Protein AF-A0A497NJP5-F1 (afdb_monomer)

Radius of gyration: 17.16 Å; Cα contacts (8 Å, |Δi|>4): 260; chains: 1; bounding box: 42×33×47 Å

Sequence (184 aa):
GLLASLLINWRTALLAFISIIVSVSYAFMGKRTGLLGNFMVSFCVAVPFIYGGLIVADGLSLKILFFSLMAFLSNAGREVVKGIVDVEGDRSKGIRTVAVIYGERAAAYTATILILSAVLLSIVPPLTGMVSAWFIPFVTAADIGFIASSFLIIQRPTRENARRIKNLLLAWMMMGMIAFLAGK

Secondary structure (DSSP, 8-state):
-HHHHHTT-HHHHHHHHHHHHHHHHHHHTGGGSTHHHHHHHHHHHHHHHHHHHHHHSSS--HHHHHHHHHHHHHHHHHHHHHHHHTHHHHHHTT---HHHHHHHHHHHHHHHHHHHHHHHHHTHHHHTT-S-TTHHHHHHHHHHHHHHHHHHHHH---HHHHHHHHH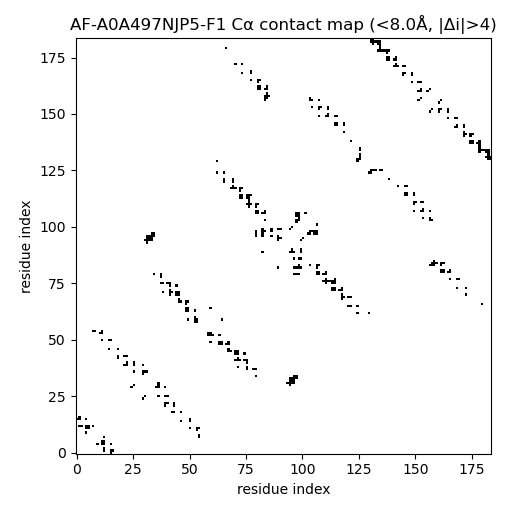HHHHHHHHHHHHHHHT-

pLDDT: mean 93.68, std 6.3, range [65.19, 98.75]

Solvent-accessible surface area (backbone atoms only — not comparable to full-atom values): 8914 Å² total; per-residue (Å²): 107,61,74,62,26,55,75,74,38,68,68,46,23,50,51,48,50,52,46,48,52,44,54,51,47,26,72,79,53,24,70,44,55,18,64,62,21,30,46,44,55,12,47,58,66,16,45,58,44,50,46,54,36,58,71,78,36,102,49,84,51,70,65,42,52,52,53,19,50,31,46,21,28,40,43,29,12,41,46,36,31,44,33,38,51,39,31,72,66,32,50,78,69,68,26,45,27,51,19,52,74,63,31,35,62,51,16,26,50,53,16,28,54,31,34,50,52,21,48,63,54,62,53,50,43,62,78,70,63,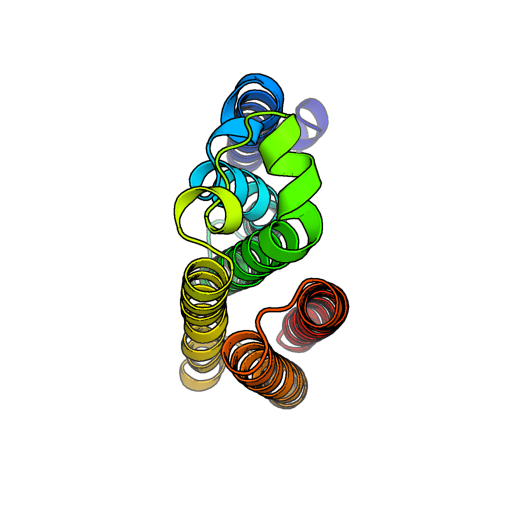69,35,36,80,60,16,50,67,34,39,52,54,17,40,52,48,48,54,52,45,37,54,52,31,58,77,43,51,42,45,71,50,25,51,53,41,40,53,49,51,50,53,26,51,51,35,38,53,51,12,60,64,47,18,99

Mean predicted aligned error: 3.73 Å

Structure (mmCIF, N/CA/C/O backbone):
data_AF-A0A497NJP5-F1
#
_entry.id   AF-A0A497NJP5-F1
#
loop_
_atom_site.group_PDB
_atom_site.id
_atom_site.type_symbol
_atom_site.label_atom_id
_atom_site.label_alt_id
_atom_site.label_comp_id
_atom_site.label_asym_id
_atom_site.label_entity_id
_atom_site.label_seq_id
_atom_site.pdbx_PDB_ins_code
_atom_site.Cartn_x
_atom_site.Cartn_y
_atom_site.Cartn_z
_atom_site.occupancy
_atom_site.B_iso_or_equiv
_atom_site.auth_seq_id
_atom_site.auth_comp_id
_atom_site.auth_asym_id
_atom_site.auth_atom_id
_atom_site.pdbx_PDB_model_num
ATOM 1 N N . GLY A 1 1 ? 22.390 9.691 2.781 1.00 70.19 1 GLY A N 1
ATOM 2 C CA . GLY A 1 1 ? 21.118 9.880 2.058 1.00 70.19 1 GLY A CA 1
ATOM 3 C C . GLY A 1 1 ? 21.248 10.992 1.039 1.00 70.19 1 GLY A C 1
ATOM 4 O O . GLY A 1 1 ? 21.761 10.734 -0.036 1.00 70.19 1 GLY A O 1
ATOM 5 N N . LEU A 1 2 ? 20.880 12.224 1.405 1.00 77.94 2 LEU A N 1
ATOM 6 C CA . LEU A 1 2 ? 20.866 13.397 0.510 1.00 77.94 2 LEU A CA 1
ATOM 7 C C . LEU A 1 2 ? 22.201 13.695 -0.191 1.00 77.94 2 LEU A C 1
ATOM 9 O O . LEU A 1 2 ? 22.239 13.820 -1.411 1.00 77.94 2 LEU A O 1
ATOM 13 N N . LEU A 1 3 ? 23.304 13.744 0.561 1.00 75.56 3 LEU A N 1
ATOM 14 C CA . LEU A 1 3 ? 24.631 13.985 -0.021 1.00 75.56 3 LEU A CA 1
ATOM 15 C C . LEU A 1 3 ? 25.003 12.925 -1.064 1.00 75.56 3 LEU A C 1
ATOM 17 O O . LEU A 1 3 ? 25.451 13.264 -2.148 1.00 75.56 3 LEU A O 1
ATOM 21 N N . ALA A 1 4 ? 24.727 11.651 -0.776 1.00 78.00 4 ALA A N 1
ATOM 22 C CA . ALA A 1 4 ? 24.960 10.566 -1.725 1.00 78.00 4 ALA A CA 1
ATOM 23 C C . ALA A 1 4 ? 24.046 10.659 -2.961 1.00 78.00 4 ALA A C 1
ATOM 25 O O . ALA A 1 4 ? 24.494 10.370 -4.061 1.00 78.00 4 ALA A O 1
ATOM 26 N N . SER A 1 5 ? 22.789 11.100 -2.813 1.00 77.44 5 SER A N 1
ATOM 27 C CA . SER A 1 5 ? 21.876 11.275 -3.954 1.00 77.44 5 SER A CA 1
ATOM 28 C C . SER A 1 5 ? 22.283 12.417 -4.890 1.00 77.44 5 SER A C 1
ATOM 30 O O . SER A 1 5 ? 22.109 12.305 -6.100 1.00 77.44 5 SER A O 1
ATOM 32 N N . LEU A 1 6 ? 22.894 13.483 -4.358 1.00 79.06 6 LEU A N 1
ATOM 33 C CA . LEU A 1 6 ? 23.434 14.583 -5.168 1.00 79.06 6 LEU A CA 1
ATOM 34 C C . LEU A 1 6 ? 24.593 14.131 -6.066 1.00 79.06 6 LEU A C 1
ATOM 36 O O . LEU A 1 6 ? 24.757 14.677 -7.151 1.00 79.06 6 LEU A O 1
ATOM 40 N N . LEU A 1 7 ? 25.353 13.118 -5.635 1.00 83.06 7 LEU A N 1
ATOM 41 C CA . LEU A 1 7 ? 26.440 12.524 -6.420 1.00 83.06 7 LEU A CA 1
ATOM 42 C C . LEU A 1 7 ? 25.940 11.635 -7.569 1.00 83.06 7 LEU A C 1
ATOM 44 O O . LEU A 1 7 ? 26.731 11.277 -8.435 1.00 83.06 7 LEU A O 1
ATOM 48 N N . ILE A 1 8 ? 24.655 11.263 -7.572 1.00 82.88 8 ILE A N 1
ATOM 49 C CA . ILE A 1 8 ? 24.057 10.419 -8.611 1.00 82.88 8 ILE A CA 1
ATOM 50 C C . ILE A 1 8 ? 23.428 11.301 -9.690 1.00 82.88 8 ILE A C 1
ATOM 52 O O . ILE A 1 8 ? 23.898 11.321 -10.822 1.00 82.88 8 ILE A O 1
ATOM 56 N N . ASN A 1 9 ? 22.357 12.028 -9.351 1.00 84.50 9 ASN A N 1
ATOM 57 C CA . ASN A 1 9 ? 21.745 13.033 -10.222 1.00 84.50 9 ASN A CA 1
ATOM 58 C C . ASN A 1 9 ? 20.774 13.938 -9.440 1.00 84.50 9 ASN A C 1
ATOM 60 O O . ASN A 1 9 ? 20.236 13.562 -8.396 1.00 84.50 9 ASN A O 1
ATOM 64 N N . TRP A 1 10 ? 20.475 15.125 -9.976 1.00 87.31 10 TRP A N 1
ATOM 65 C CA . TRP A 1 10 ? 19.618 16.102 -9.289 1.00 87.31 10 TRP A CA 1
ATOM 66 C C . TRP A 1 10 ? 18.177 15.606 -9.059 1.00 87.31 10 TRP A C 1
ATOM 68 O O . TRP A 1 10 ? 17.550 15.981 -8.069 1.00 87.31 10 TRP A O 1
ATOM 78 N N . ARG A 1 11 ? 17.653 14.733 -9.935 1.00 89.12 11 ARG A N 1
ATOM 79 C CA . ARG A 1 11 ? 16.284 14.190 -9.839 1.00 89.12 11 ARG A CA 1
ATOM 80 C C . ARG A 1 11 ? 16.137 13.248 -8.640 1.00 89.12 11 ARG A C 1
ATOM 82 O O . ARG A 1 11 ? 15.157 13.333 -7.904 1.00 89.12 11 ARG A O 1
ATOM 89 N N . THR A 1 12 ? 17.124 12.382 -8.410 1.00 89.50 12 THR A N 1
ATOM 90 C CA . THR A 1 12 ? 17.188 11.480 -7.249 1.00 89.50 12 THR A CA 1
ATOM 91 C C . THR A 1 12 ? 17.379 12.262 -5.953 1.00 89.50 12 THR A C 1
ATOM 93 O O . THR A 1 12 ? 16.725 11.948 -4.959 1.00 89.50 12 THR A O 1
ATOM 96 N N . ALA A 1 13 ? 18.181 13.331 -5.971 1.00 89.19 13 ALA A N 1
ATOM 97 C CA . ALA A 1 13 ? 18.317 14.235 -4.831 1.00 89.19 13 ALA A CA 1
ATOM 98 C C . ALA A 1 13 ? 17.009 14.959 -4.489 1.00 89.19 13 ALA A C 1
ATOM 100 O O . ALA A 1 13 ? 16.623 14.999 -3.320 1.00 89.19 13 ALA A O 1
ATOM 101 N N . LEU A 1 14 ? 16.288 15.463 -5.496 1.00 90.75 14 LEU A N 1
ATOM 102 C CA . LEU A 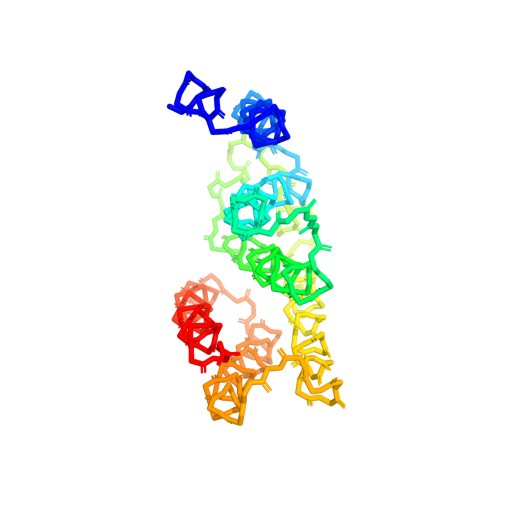1 14 ? 14.973 16.074 -5.302 1.00 90.75 14 LEU A CA 1
ATOM 103 C C . LEU A 1 14 ? 13.974 15.072 -4.709 1.00 90.75 14 LEU A C 1
ATOM 105 O O . LEU A 1 14 ? 13.283 15.387 -3.741 1.00 90.75 14 LEU A O 1
ATOM 109 N N . LEU A 1 15 ? 13.924 13.846 -5.237 1.00 92.06 15 LEU A N 1
ATOM 110 C CA . LEU A 1 15 ? 13.042 12.800 -4.718 1.00 92.06 15 LEU A CA 1
ATOM 111 C C . LEU A 1 15 ? 13.389 12.417 -3.269 1.00 92.06 15 LEU A C 1
ATOM 113 O O . LEU A 1 15 ? 12.491 12.281 -2.437 1.00 92.06 15 LEU A O 1
ATOM 117 N N . ALA A 1 16 ? 14.679 12.283 -2.947 1.00 92.25 16 ALA A N 1
ATOM 118 C CA . ALA A 1 16 ? 15.141 12.022 -1.586 1.00 92.25 16 ALA A CA 1
ATOM 119 C C . ALA A 1 16 ? 14.766 13.166 -0.631 1.00 92.25 16 ALA A C 1
ATOM 121 O O . ALA A 1 16 ? 14.325 12.911 0.490 1.00 92.25 16 ALA A O 1
ATOM 122 N N . PHE A 1 17 ? 14.892 14.416 -1.080 1.00 93.19 17 PHE A N 1
ATOM 123 C CA . PHE A 1 17 ? 14.495 15.592 -0.312 1.00 93.19 17 PHE A CA 1
ATOM 124 C C . PHE A 1 17 ? 12.991 15.594 -0.012 1.00 93.19 17 PHE A C 1
ATOM 126 O O . PHE A 1 17 ? 12.600 15.722 1.149 1.00 93.19 17 PHE A O 1
ATOM 133 N N . ILE A 1 18 ? 12.151 15.353 -1.024 1.00 94.06 18 ILE A N 1
ATOM 134 C CA . ILE A 1 18 ? 10.694 15.228 -0.858 1.00 94.06 18 ILE A CA 1
ATOM 135 C C . ILE A 1 18 ? 10.359 14.091 0.116 1.00 94.06 18 ILE A C 1
ATOM 137 O O . ILE A 1 18 ? 9.553 14.275 1.027 1.00 94.06 18 ILE A O 1
ATOM 141 N N . SER A 1 19 ? 11.004 12.929 -0.020 1.00 93.81 19 SER A N 1
ATOM 142 C CA . SER A 1 19 ? 10.786 11.794 0.885 1.00 93.81 19 SER A CA 1
ATOM 143 C C . SER A 1 19 ? 11.152 12.116 2.333 1.00 93.81 19 SER A C 1
ATOM 145 O O . SER A 1 19 ? 10.462 11.660 3.246 1.00 93.81 19 SER A O 1
ATOM 147 N N . ILE A 1 20 ? 12.202 12.908 2.561 1.00 93.75 20 ILE A N 1
ATOM 148 C CA . ILE A 1 20 ? 12.576 13.366 3.902 1.00 93.75 20 ILE A CA 1
ATOM 149 C C . ILE A 1 20 ? 11.528 14.328 4.448 1.00 93.75 20 ILE A C 1
ATOM 151 O O . ILE A 1 20 ? 11.099 14.136 5.582 1.00 93.75 20 ILE A O 1
ATOM 155 N N . ILE A 1 21 ? 11.066 15.299 3.654 1.00 94.50 21 ILE A N 1
ATOM 156 C CA . ILE A 1 21 ? 9.989 16.209 4.069 1.00 94.50 21 ILE A CA 1
ATOM 157 C C . ILE A 1 21 ? 8.761 15.404 4.494 1.00 94.50 21 ILE A C 1
ATOM 159 O O . ILE A 1 21 ? 8.275 15.587 5.605 1.00 94.50 21 ILE A O 1
ATOM 163 N N . VAL A 1 22 ? 8.302 14.460 3.668 1.00 94.31 22 VAL A N 1
ATOM 164 C CA . VAL A 1 22 ? 7.127 13.630 3.979 1.00 94.31 22 VAL A CA 1
ATOM 165 C C . VAL A 1 22 ? 7.338 12.809 5.255 1.00 94.31 22 VAL A C 1
ATOM 167 O O . VAL A 1 22 ? 6.457 12.781 6.115 1.00 94.31 22 VAL A O 1
ATOM 170 N N . SER A 1 23 ? 8.507 12.184 5.416 1.00 92.56 23 SER A N 1
ATOM 171 C CA . SER A 1 23 ? 8.849 11.394 6.608 1.00 92.56 23 SER A CA 1
ATOM 172 C C . SER A 1 23 ? 8.874 12.246 7.884 1.00 92.56 23 SER A C 1
ATOM 174 O O . SER A 1 23 ? 8.314 11.869 8.917 1.00 92.56 23 SER A O 1
ATOM 176 N N . VAL A 1 24 ? 9.456 13.442 7.804 1.00 92.81 24 VAL A N 1
ATOM 177 C CA . VAL A 1 24 ? 9.518 14.398 8.912 1.00 92.81 24 VAL A CA 1
ATOM 178 C C . VAL A 1 24 ? 8.121 14.930 9.247 1.00 92.81 24 VAL A C 1
ATOM 180 O O . VAL A 1 24 ? 7.713 14.900 10.409 1.00 92.81 24 VAL A O 1
ATOM 183 N N . SER A 1 25 ? 7.336 15.338 8.249 1.00 92.75 25 SER A N 1
ATOM 184 C CA . SER A 1 25 ? 5.946 15.771 8.439 1.00 92.75 25 SER A CA 1
ATOM 185 C C . SER A 1 25 ? 5.077 14.670 9.053 1.00 92.75 25 SER A C 1
ATOM 187 O O . SER A 1 25 ? 4.225 14.960 9.898 1.00 92.75 25 SER A O 1
ATOM 189 N N . TYR A 1 26 ? 5.312 13.404 8.695 1.00 92.00 26 TYR A N 1
ATOM 190 C CA . TYR A 1 26 ? 4.666 12.264 9.342 1.00 92.00 26 TYR A CA 1
ATOM 191 C C . TYR A 1 26 ? 5.005 12.190 10.838 1.00 92.00 26 TYR A C 1
ATOM 193 O O . TYR A 1 26 ? 4.094 12.051 11.659 1.00 92.00 26 TYR A O 1
ATOM 201 N N . ALA A 1 27 ? 6.280 12.338 11.208 1.00 88.62 27 ALA A N 1
ATOM 202 C CA . ALA A 1 27 ? 6.718 12.273 12.601 1.00 88.62 27 ALA A CA 1
ATOM 203 C C . ALA A 1 27 ? 6.105 13.383 13.473 1.00 88.62 27 ALA A C 1
ATOM 205 O O . ALA A 1 27 ? 5.658 13.107 14.589 1.00 88.62 27 ALA A O 1
ATOM 206 N N . PHE A 1 28 ? 6.041 14.615 12.960 1.00 86.06 28 PHE A N 1
ATOM 207 C CA . PHE A 1 28 ? 5.509 15.758 13.708 1.00 86.06 28 PHE A CA 1
ATOM 208 C C . PHE A 1 28 ? 3.978 15.788 13.766 1.00 86.06 28 PHE A C 1
ATOM 210 O O . PHE A 1 28 ? 3.407 16.068 14.820 1.00 86.06 28 PHE A O 1
ATOM 217 N N . MET A 1 29 ? 3.299 15.509 12.649 1.00 86.62 29 MET A N 1
ATOM 218 C CA . MET A 1 29 ? 1.854 15.743 12.520 1.00 86.62 29 MET A CA 1
ATOM 219 C C . MET A 1 29 ? 1.108 14.549 11.921 1.00 86.62 29 MET A C 1
ATOM 221 O O . MET A 1 29 ? 0.061 14.155 12.440 1.00 86.62 29 MET A O 1
ATOM 225 N N . GLY A 1 30 ? 1.643 13.948 10.854 1.00 82.75 30 GLY A N 1
ATOM 226 C CA . GLY A 1 30 ? 0.940 12.928 10.067 1.00 82.75 30 GLY A CA 1
ATOM 227 C C . GLY A 1 30 ? 0.578 11.665 10.850 1.00 82.75 30 GLY A C 1
ATOM 228 O O . GLY A 1 30 ? -0.471 11.079 10.610 1.00 82.75 30 GLY A O 1
ATOM 229 N N . LYS A 1 31 ? 1.352 11.296 11.875 1.00 84.19 31 LYS A N 1
ATOM 230 C CA . LYS A 1 31 ? 1.019 10.205 12.806 1.00 84.19 31 LYS A CA 1
ATOM 231 C C . LYS A 1 31 ? -0.407 10.298 13.363 1.00 84.19 31 LYS A C 1
ATOM 233 O O . LYS A 1 31 ? -1.016 9.273 13.646 1.00 84.19 31 LYS A O 1
ATOM 238 N N . ARG A 1 32 ? -0.933 11.509 13.570 1.00 88.38 32 ARG A N 1
ATOM 239 C CA . ARG A 1 32 ? -2.239 11.727 14.213 1.00 88.38 32 ARG A CA 1
ATOM 240 C C . ARG A 1 32 ? -3.404 11.815 13.225 1.00 88.38 32 ARG A C 1
ATOM 242 O O . ARG A 1 32 ? -4.546 11.853 13.676 1.00 88.38 32 ARG A O 1
ATOM 249 N N . THR A 1 33 ? -3.146 11.845 11.916 1.00 86.62 33 THR A N 1
ATOM 250 C CA . THR A 1 33 ? -4.157 12.138 10.880 1.00 86.62 33 THR A CA 1
ATOM 251 C C . THR A 1 33 ? -4.840 10.897 10.298 1.00 86.62 33 THR A C 1
ATOM 253 O O . THR A 1 33 ? -5.738 11.024 9.467 1.00 86.62 33 THR A O 1
ATOM 256 N N . GLY A 1 34 ? -4.438 9.693 10.719 1.00 91.19 34 GLY A N 1
ATOM 257 C CA . GLY A 1 34 ? -5.045 8.443 10.268 1.00 91.19 34 GLY A CA 1
ATOM 258 C C . GLY A 1 34 ? -4.669 8.092 8.834 1.00 91.19 34 GLY A C 1
ATOM 259 O O . GLY A 1 34 ? -3.513 7.781 8.559 1.00 91.19 34 GLY A O 1
ATOM 260 N N . LEU A 1 35 ? -5.641 8.122 7.915 1.00 93.12 35 LEU A N 1
ATOM 261 C CA . LEU A 1 35 ? -5.445 7.658 6.534 1.00 93.12 35 LEU A CA 1
ATOM 262 C C . LEU A 1 35 ? -4.369 8.458 5.788 1.00 93.12 35 LEU A C 1
ATOM 264 O O . LEU A 1 35 ? -3.558 7.875 5.075 1.00 93.12 35 LEU A O 1
ATOM 268 N N . LEU A 1 36 ? -4.313 9.776 6.000 1.00 94.69 36 LEU A N 1
ATOM 269 C CA . LEU A 1 36 ? -3.268 10.610 5.408 1.00 94.69 36 LEU A CA 1
ATOM 270 C C . LEU A 1 36 ? -1.876 10.203 5.920 1.00 94.69 36 LEU A C 1
ATOM 272 O O . LEU A 1 36 ? -0.949 10.075 5.127 1.00 94.69 36 LEU A O 1
ATOM 276 N N . GLY A 1 37 ? -1.737 9.927 7.220 1.00 94.50 37 GLY A N 1
ATOM 277 C CA . GLY A 1 37 ? -0.504 9.386 7.795 1.00 94.50 37 GLY A CA 1
ATOM 278 C C . GLY A 1 37 ? -0.107 8.045 7.172 1.00 94.50 37 GLY A C 1
ATOM 279 O O . GLY A 1 37 ? 1.053 7.857 6.807 1.00 94.50 37 GLY A O 1
ATOM 280 N N . ASN A 1 38 ? -1.074 7.150 6.953 1.00 96.25 38 ASN A N 1
ATOM 281 C CA . ASN A 1 38 ? -0.841 5.870 6.276 1.00 96.25 38 ASN A CA 1
ATOM 282 C C . ASN A 1 38 ? -0.346 6.067 4.834 1.00 96.25 38 ASN A C 1
ATOM 284 O O . ASN A 1 38 ? 0.544 5.344 4.379 1.00 96.25 38 ASN A O 1
ATOM 288 N N . PHE A 1 39 ? -0.879 7.057 4.115 1.00 97.62 39 PHE A N 1
ATOM 289 C CA . PHE A 1 39 ? -0.406 7.414 2.776 1.00 97.62 39 PHE A CA 1
ATOM 290 C C . PHE A 1 39 ? 0.999 8.015 2.797 1.00 97.62 39 PHE A C 1
ATOM 292 O O . PHE A 1 39 ? 1.799 7.669 1.936 1.00 97.62 39 PHE A O 1
ATOM 299 N N . MET A 1 40 ? 1.356 8.824 3.796 1.00 97.25 40 MET A N 1
ATOM 300 C CA . MET A 1 40 ? 2.731 9.323 3.948 1.00 97.25 40 MET A CA 1
ATOM 301 C C . MET A 1 40 ? 3.732 8.178 4.153 1.00 97.25 40 MET A C 1
ATOM 303 O O . MET A 1 40 ? 4.774 8.143 3.503 1.00 97.25 40 MET A O 1
ATOM 307 N N . VAL A 1 41 ? 3.399 7.199 5.002 1.00 96.31 41 VAL A N 1
ATOM 308 C CA . VAL A 1 41 ? 4.230 5.997 5.204 1.00 96.31 41 VAL A CA 1
ATOM 309 C C . VAL A 1 41 ? 4.346 5.198 3.904 1.00 96.31 41 VAL A C 1
ATOM 311 O O . VAL A 1 41 ? 5.436 4.786 3.517 1.00 96.31 41 VAL A O 1
ATOM 314 N N . SER A 1 42 ? 3.230 5.011 3.202 1.00 97.81 42 SER A N 1
ATOM 315 C CA . SER A 1 42 ? 3.186 4.235 1.957 1.00 97.81 42 SER A CA 1
ATOM 316 C C . SER A 1 42 ? 3.915 4.921 0.808 1.00 97.81 42 SER A C 1
ATOM 318 O O . SER A 1 42 ? 4.544 4.247 -0.001 1.00 97.81 42 SER A O 1
ATOM 320 N N . PHE A 1 43 ? 3.910 6.253 0.773 1.00 97.50 43 PHE A N 1
ATOM 321 C CA . PHE A 1 43 ? 4.733 7.037 -0.139 1.00 97.50 43 PHE A CA 1
ATOM 322 C C . PHE A 1 43 ? 6.216 6.725 0.076 1.00 97.50 43 PHE A C 1
ATOM 324 O O . PHE A 1 43 ? 6.908 6.371 -0.875 1.00 97.50 43 PHE A O 1
ATOM 331 N N . CYS A 1 44 ? 6.691 6.739 1.324 1.00 96.19 44 CYS A N 1
ATOM 332 C CA . CYS A 1 44 ? 8.076 6.381 1.640 1.00 96.19 44 CYS A CA 1
ATOM 333 C C . CYS A 1 44 ? 8.430 4.933 1.247 1.00 96.19 44 CYS A C 1
ATOM 335 O O . CYS A 1 44 ? 9.572 4.672 0.881 1.00 96.19 44 CYS A O 1
ATOM 337 N N . VAL A 1 45 ? 7.471 3.998 1.282 1.00 96.75 45 VAL A N 1
ATOM 338 C CA . VAL A 1 45 ? 7.662 2.609 0.808 1.00 96.75 45 VAL A CA 1
ATOM 339 C C . VAL A 1 45 ? 7.726 2.521 -0.723 1.00 96.75 45 VAL A C 1
ATOM 341 O O . VAL A 1 45 ? 8.436 1.676 -1.263 1.00 96.75 45 VAL A O 1
ATOM 344 N N . ALA A 1 46 ? 7.015 3.397 -1.430 1.00 97.00 46 ALA A N 1
ATOM 345 C CA . ALA A 1 46 ? 6.930 3.413 -2.888 1.00 97.00 46 ALA A CA 1
ATOM 346 C C . ALA A 1 46 ? 8.093 4.165 -3.568 1.00 97.00 46 ALA A C 1
ATOM 348 O O . ALA A 1 46 ? 8.473 3.833 -4.696 1.00 97.00 46 ALA A O 1
ATOM 349 N N . VAL A 1 47 ? 8.678 5.156 -2.884 1.00 95.38 47 VAL A N 1
ATOM 350 C CA . VAL A 1 47 ? 9.796 5.987 -3.372 1.00 95.38 47 VAL A CA 1
ATOM 351 C C . VAL A 1 47 ? 11.015 5.177 -3.843 1.00 95.38 47 VAL A C 1
ATOM 353 O O . VAL A 1 47 ? 11.536 5.515 -4.905 1.00 95.38 47 VAL A O 1
ATOM 356 N N . PRO A 1 48 ? 11.475 4.111 -3.154 1.00 93.44 48 PRO A N 1
ATOM 357 C CA . PRO A 1 48 ? 12.622 3.316 -3.598 1.00 93.44 48 PRO A CA 1
ATOM 358 C C . PRO A 1 48 ? 12.512 2.768 -5.028 1.00 93.44 48 PRO A C 1
ATOM 360 O O . PRO A 1 48 ? 13.518 2.725 -5.734 1.00 93.44 48 PRO A O 1
ATOM 363 N N . PHE A 1 49 ? 11.308 2.411 -5.492 1.00 92.88 49 PHE A N 1
ATOM 364 C CA . PHE A 1 49 ? 11.093 1.950 -6.870 1.00 92.88 49 PHE A CA 1
ATOM 365 C C . PHE A 1 49 ? 11.376 3.063 -7.885 1.00 92.88 49 PHE A C 1
ATOM 367 O O . PHE A 1 49 ? 12.126 2.861 -8.841 1.00 92.88 49 PHE A O 1
ATOM 374 N N . ILE A 1 50 ? 10.817 4.254 -7.648 1.00 94.12 50 ILE A N 1
ATOM 375 C CA . ILE A 1 50 ? 11.030 5.444 -8.486 1.00 94.12 50 ILE A CA 1
ATOM 376 C C . ILE A 1 50 ? 12.504 5.847 -8.444 1.00 94.12 50 ILE A C 1
ATOM 378 O O . ILE A 1 50 ? 13.103 6.103 -9.486 1.00 94.12 50 ILE A O 1
ATOM 382 N N . TYR A 1 51 ? 13.093 5.854 -7.248 1.00 91.88 51 TYR A N 1
ATOM 383 C CA . TYR A 1 51 ? 14.491 6.203 -7.035 1.00 91.88 51 TYR A CA 1
ATOM 384 C C . TYR A 1 51 ? 15.413 5.298 -7.855 1.00 91.88 51 TYR A C 1
ATOM 386 O 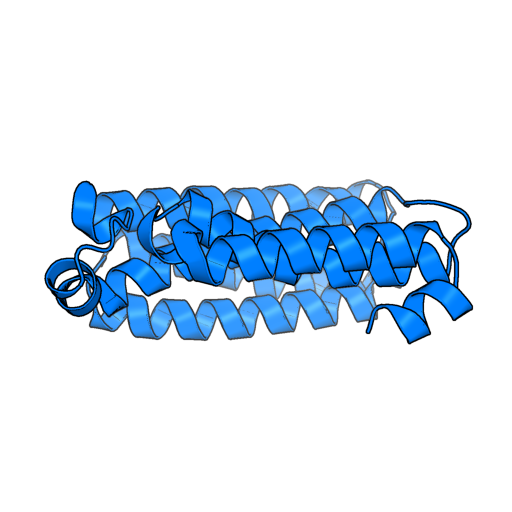O . TYR A 1 51 ? 16.228 5.809 -8.612 1.00 91.88 51 TYR A O 1
ATOM 394 N N . GLY A 1 52 ? 15.241 3.972 -7.782 1.00 89.56 52 GLY A N 1
ATOM 395 C CA . GLY A 1 52 ? 16.018 3.025 -8.587 1.00 89.56 52 GLY A CA 1
ATOM 396 C C . GLY A 1 52 ? 15.832 3.221 -10.096 1.00 89.56 52 GLY A C 1
ATOM 397 O O . GLY A 1 52 ? 16.797 3.132 -10.852 1.00 89.56 52 GLY A O 1
ATOM 398 N N . GLY A 1 53 ? 14.618 3.562 -10.535 1.00 89.38 53 GLY A N 1
ATOM 399 C CA . GLY A 1 53 ? 14.338 3.892 -11.933 1.00 89.38 53 GLY A CA 1
ATOM 400 C C . GLY A 1 53 ? 15.102 5.099 -12.454 1.00 89.38 53 GLY A C 1
ATOM 401 O O . GLY A 1 53 ? 15.667 5.036 -13.540 1.00 89.38 53 GLY A O 1
ATOM 402 N N . LEU A 1 54 ? 15.175 6.161 -11.651 1.00 89.94 54 LEU A N 1
ATOM 403 C CA . LEU A 1 54 ? 15.912 7.382 -11.981 1.00 89.94 54 LEU A CA 1
ATOM 404 C C . LEU A 1 54 ? 17.439 7.200 -12.002 1.00 89.94 54 LEU A C 1
ATOM 406 O O . LEU A 1 54 ? 18.134 8.111 -12.444 1.00 89.94 54 LEU A O 1
ATOM 410 N N . ILE A 1 55 ? 17.968 6.081 -11.490 1.00 88.50 55 ILE A N 1
ATOM 411 C CA . ILE A 1 55 ? 19.398 5.740 -11.592 1.00 88.50 55 ILE A CA 1
ATOM 412 C C . ILE A 1 55 ? 19.692 5.050 -12.925 1.00 88.50 55 ILE A C 1
ATOM 414 O O . ILE A 1 55 ? 20.693 5.351 -13.563 1.00 88.50 55 ILE A O 1
ATOM 418 N N . VAL A 1 56 ? 18.855 4.080 -13.304 1.00 82.31 56 VAL A N 1
ATOM 419 C CA . VAL A 1 56 ? 19.149 3.145 -14.405 1.00 82.31 56 VAL A CA 1
ATOM 420 C C . VAL A 1 56 ? 18.659 3.663 -15.758 1.00 82.31 56 VAL A C 1
ATOM 422 O O . VAL A 1 56 ? 19.203 3.275 -16.787 1.00 82.31 56 VAL A O 1
ATOM 425 N N . ALA A 1 57 ? 17.635 4.517 -15.778 1.00 67.81 57 ALA A N 1
ATOM 426 C CA . ALA A 1 57 ? 17.032 5.028 -17.002 1.00 67.81 57 ALA A CA 1
ATOM 427 C C . ALA A 1 57 ? 17.036 6.562 -17.041 1.00 67.81 57 ALA A C 1
ATOM 429 O O . ALA A 1 57 ? 16.871 7.221 -16.015 1.00 67.81 57 ALA A O 1
ATOM 430 N N . ASP A 1 58 ? 17.104 7.129 -18.251 1.00 65.19 58 ASP A N 1
ATOM 431 C CA . ASP A 1 58 ? 16.999 8.579 -18.494 1.00 65.19 58 ASP A CA 1
ATOM 432 C C . ASP A 1 58 ? 15.634 9.183 -18.092 1.00 65.19 58 ASP A C 1
ATOM 434 O O . ASP A 1 58 ? 15.443 10.406 -18.103 1.00 65.19 58 ASP A O 1
ATOM 438 N N . GLY A 1 59 ? 14.669 8.345 -17.693 1.00 71.31 59 GLY A N 1
ATOM 439 C CA . GLY A 1 59 ? 13.333 8.756 -17.281 1.00 71.31 59 GLY A CA 1
ATOM 440 C C . GLY A 1 59 ? 12.554 7.692 -16.504 1.00 71.31 59 GLY A C 1
ATOM 441 O O . GLY A 1 59 ? 12.991 6.561 -16.297 1.00 71.31 59 GLY A O 1
ATOM 442 N N . LEU A 1 60 ? 11.356 8.080 -16.069 1.00 82.31 60 LEU A N 1
ATOM 443 C CA . LEU A 1 60 ? 10.415 7.215 -15.360 1.00 82.31 60 LEU A CA 1
ATOM 444 C C . LEU A 1 60 ? 9.651 6.335 -16.350 1.00 82.31 60 LEU A C 1
ATOM 446 O O . LEU A 1 60 ? 8.732 6.795 -17.022 1.00 82.31 60 LEU A O 1
ATOM 450 N N . SER A 1 61 ? 10.019 5.056 -16.427 1.00 88.94 61 SER A N 1
ATOM 451 C CA . SER A 1 61 ? 9.246 4.093 -17.215 1.00 88.94 61 SER A CA 1
ATOM 452 C C . SER A 1 61 ? 7.880 3.829 -16.576 1.00 88.94 61 SER A C 1
ATOM 454 O O . SER A 1 61 ? 7.758 3.753 -15.349 1.00 88.94 61 SER A O 1
ATOM 456 N N . LEU A 1 62 ? 6.857 3.615 -17.412 1.00 90.62 62 LEU A N 1
ATOM 457 C CA . LEU A 1 62 ? 5.515 3.233 -16.952 1.00 90.62 62 LEU A CA 1
ATOM 458 C C . LEU A 1 62 ? 5.562 2.000 -16.045 1.00 90.62 62 LEU A C 1
ATOM 460 O O . LEU A 1 62 ? 4.914 1.979 -15.005 1.00 90.62 62 LEU A O 1
ATOM 464 N N . LYS A 1 63 ? 6.413 1.025 -16.384 1.00 90.50 63 LYS A N 1
ATOM 465 C CA . LYS A 1 63 ? 6.672 -0.170 -15.577 1.00 90.50 63 LYS A CA 1
ATOM 466 C C . LYS A 1 63 ? 6.979 0.170 -14.115 1.00 90.50 63 LYS A C 1
ATOM 468 O O . LYS A 1 63 ? 6.356 -0.369 -13.206 1.00 90.50 63 LYS A O 1
ATOM 473 N N . ILE A 1 64 ? 7.910 1.092 -13.880 1.00 92.31 64 ILE A N 1
ATOM 474 C CA . ILE A 1 64 ? 8.326 1.487 -12.527 1.00 92.31 64 ILE A CA 1
ATOM 475 C C . ILE A 1 64 ? 7.214 2.240 -11.798 1.00 92.31 64 ILE A C 1
ATOM 477 O O . ILE A 1 64 ? 7.033 2.038 -10.598 1.00 92.31 64 ILE A O 1
ATOM 481 N N . LEU A 1 65 ? 6.443 3.062 -12.513 1.00 93.81 65 LEU A N 1
ATOM 482 C CA . LEU A 1 65 ? 5.289 3.753 -11.939 1.00 93.81 65 LEU A CA 1
ATOM 483 C C . LEU A 1 65 ? 4.208 2.766 -11.485 1.00 93.81 65 LEU A C 1
ATOM 485 O O . LEU A 1 65 ? 3.708 2.905 -10.371 1.00 93.81 65 LEU A O 1
ATOM 489 N N . PHE A 1 66 ? 3.909 1.733 -12.281 1.00 94.50 66 PHE A N 1
ATOM 490 C CA . PHE A 1 66 ? 2.991 0.663 -11.880 1.00 94.50 66 PHE A CA 1
ATOM 491 C C . PHE A 1 66 ? 3.486 -0.058 -10.624 1.00 94.50 66 PHE A C 1
ATOM 493 O O . PHE A 1 66 ? 2.726 -0.205 -9.670 1.00 94.50 66 PHE A O 1
ATOM 500 N N . PHE A 1 67 ? 4.764 -0.446 -10.571 1.00 94.56 67 PHE A N 1
ATOM 501 C CA . PHE A 1 67 ? 5.332 -1.104 -9.388 1.00 94.56 67 PHE A CA 1
ATOM 502 C C . PHE A 1 67 ? 5.304 -0.230 -8.136 1.00 94.56 67 PHE A C 1
ATOM 504 O O . PHE A 1 67 ? 4.916 -0.697 -7.064 1.00 94.56 67 PHE A O 1
ATOM 511 N N . SER A 1 68 ? 5.652 1.047 -8.279 1.00 96.69 68 SER A N 1
ATOM 512 C CA . SER A 1 68 ? 5.590 2.015 -7.187 1.00 96.69 68 SER A CA 1
ATOM 513 C C . SER A 1 68 ? 4.154 2.197 -6.681 1.00 96.69 68 SER A C 1
ATOM 515 O O . SER A 1 68 ? 3.915 2.154 -5.474 1.00 96.69 68 SER A O 1
ATOM 517 N N . LEU A 1 69 ? 3.178 2.317 -7.588 1.00 97.88 69 LEU A N 1
ATOM 518 C CA . LEU A 1 69 ? 1.770 2.485 -7.232 1.00 97.88 69 LEU A CA 1
ATOM 519 C C . LEU A 1 69 ? 1.177 1.225 -6.585 1.00 97.88 69 LEU A C 1
ATOM 521 O O . LEU A 1 69 ? 0.451 1.336 -5.598 1.00 97.88 69 LEU A O 1
ATOM 525 N N . MET A 1 70 ? 1.525 0.030 -7.070 1.00 97.81 70 MET A N 1
ATOM 526 C CA . MET A 1 70 ? 1.133 -1.231 -6.429 1.00 97.81 70 MET A CA 1
ATOM 527 C C . MET A 1 70 ? 1.671 -1.319 -4.997 1.00 97.81 7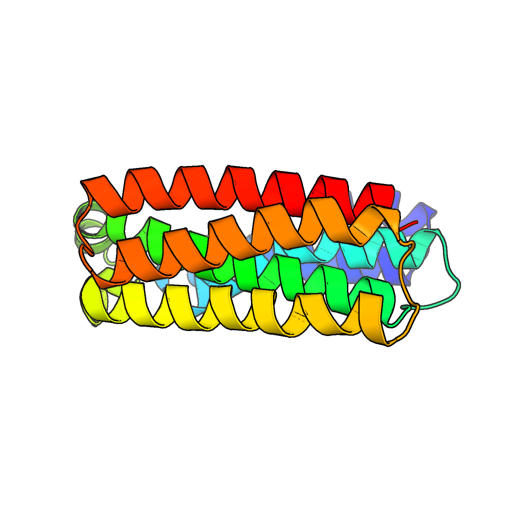0 MET A C 1
ATOM 529 O O . MET A 1 70 ? 0.900 -1.587 -4.076 1.00 97.81 70 MET A O 1
ATOM 533 N N . ALA A 1 71 ? 2.961 -1.024 -4.792 1.00 98.12 71 ALA A N 1
ATOM 534 C CA . ALA A 1 71 ? 3.581 -1.029 -3.467 1.00 98.12 71 ALA A CA 1
ATOM 535 C C . ALA A 1 71 ? 2.953 0.010 -2.525 1.00 98.12 71 ALA A C 1
ATOM 537 O O . ALA A 1 71 ? 2.735 -0.270 -1.342 1.00 98.12 71 ALA A O 1
ATOM 538 N N . PHE A 1 72 ? 2.628 1.197 -3.047 1.00 98.62 72 PHE A N 1
ATOM 539 C CA . PHE A 1 72 ? 1.911 2.232 -2.309 1.00 98.62 72 PHE A CA 1
ATOM 540 C C . PHE A 1 72 ? 0.544 1.727 -1.834 1.00 98.62 72 PHE A C 1
ATOM 542 O O . PHE A 1 72 ? 0.246 1.787 -0.641 1.00 98.62 72 PHE A O 1
ATOM 549 N N . LEU A 1 73 ? -0.279 1.209 -2.749 1.00 98.62 73 LEU A N 1
ATOM 550 C CA . LEU A 1 73 ? -1.645 0.770 -2.461 1.00 98.62 73 LEU A CA 1
ATOM 551 C C . LEU A 1 73 ? -1.673 -0.420 -1.493 1.00 98.62 73 LEU A C 1
ATOM 553 O O . LEU A 1 73 ? -2.415 -0.396 -0.505 1.00 98.62 73 LEU A O 1
ATOM 557 N N . SER A 1 74 ? -0.824 -1.427 -1.715 1.00 98.31 74 SER A N 1
ATOM 558 C CA . SER A 1 74 ? -0.746 -2.603 -0.844 1.00 98.31 74 SER A CA 1
ATOM 559 C C . SER A 1 74 ? -0.274 -2.228 0.564 1.00 98.31 74 SER A C 1
ATOM 561 O O . SER A 1 74 ? -0.844 -2.691 1.557 1.00 98.31 74 SER A O 1
ATOM 563 N N . ASN A 1 75 ? 0.730 -1.350 0.678 1.00 98.62 75 ASN A N 1
ATOM 564 C CA . ASN A 1 75 ? 1.207 -0.885 1.977 1.00 98.62 75 ASN A CA 1
ATOM 565 C C . ASN A 1 75 ? 0.178 0.006 2.684 1.00 98.62 75 ASN A C 1
ATOM 567 O O . ASN A 1 75 ? -0.003 -0.126 3.895 1.00 98.62 75 ASN A O 1
ATOM 571 N N . ALA A 1 76 ? -0.532 0.864 1.949 1.00 98.56 76 ALA A N 1
ATOM 572 C CA . ALA A 1 76 ? -1.572 1.714 2.514 1.00 98.56 76 ALA A CA 1
ATOM 573 C C . ALA A 1 76 ? -2.697 0.870 3.113 1.00 98.56 76 ALA A C 1
ATOM 575 O O . ALA A 1 76 ? -3.099 1.101 4.256 1.00 98.56 76 ALA A O 1
ATOM 576 N N . GLY A 1 77 ? -3.142 -0.166 2.397 1.00 98.38 77 GLY A N 1
ATOM 577 C CA . GLY A 1 77 ? -4.098 -1.131 2.930 1.00 98.38 77 GLY A CA 1
ATOM 578 C C . GLY A 1 77 ? -3.571 -1.847 4.176 1.00 98.38 77 GLY A C 1
ATOM 579 O O . GLY A 1 77 ? -4.276 -1.932 5.183 1.00 98.38 77 GLY A O 1
ATOM 580 N N . ARG A 1 78 ? -2.305 -2.281 4.171 1.00 98.44 78 ARG A N 1
ATOM 581 C CA . ARG A 1 78 ? -1.662 -2.917 5.333 1.00 98.44 78 ARG A CA 1
ATOM 582 C C . ARG A 1 78 ? -1.565 -1.993 6.555 1.00 98.44 78 ARG A C 1
ATOM 584 O O . ARG A 1 78 ? -1.798 -2.462 7.670 1.00 98.44 78 ARG A O 1
ATOM 591 N N . GLU A 1 79 ? -1.256 -0.707 6.385 1.00 97.81 79 GLU A N 1
ATOM 592 C CA . GLU A 1 79 ? -1.247 0.267 7.491 1.00 97.81 79 GLU A CA 1
ATOM 593 C C . GLU A 1 79 ? -2.665 0.535 8.027 1.00 97.81 79 GLU A C 1
ATOM 595 O O . GLU A 1 79 ? -2.841 0.724 9.230 1.00 97.81 79 GLU A O 1
ATOM 600 N N . VAL A 1 80 ? -3.704 0.461 7.186 1.00 98.31 80 VAL A N 1
ATOM 601 C CA . VAL A 1 80 ? -5.098 0.507 7.664 1.00 98.31 80 VAL A CA 1
ATOM 602 C C . VAL A 1 80 ? -5.449 -0.746 8.482 1.00 98.31 80 VAL A C 1
ATOM 604 O O . VAL A 1 80 ? -6.015 -0.606 9.566 1.00 98.31 80 VAL A O 1
ATOM 607 N N . VAL A 1 81 ? -5.059 -1.953 8.041 1.00 98.31 81 VAL A N 1
ATOM 608 C CA . VAL A 1 81 ? -5.239 -3.195 8.831 1.00 98.31 81 VAL A CA 1
ATOM 609 C C . VAL A 1 81 ? -4.489 -3.117 10.160 1.00 98.31 81 VAL A C 1
ATOM 611 O O . VAL A 1 81 ? -5.014 -3.516 11.196 1.00 98.31 81 VAL A O 1
ATOM 614 N N . LYS A 1 82 ? -3.271 -2.571 10.163 1.00 97.38 82 LYS A N 1
ATOM 615 C CA . LYS A 1 82 ? -2.508 -2.322 11.392 1.00 97.38 82 LYS A CA 1
ATOM 616 C C . LYS A 1 82 ? -3.264 -1.397 12.351 1.00 97.38 82 LYS A C 1
ATOM 618 O O . LYS A 1 82 ? -3.303 -1.693 13.538 1.00 97.38 82 LYS A O 1
ATOM 623 N N . GLY A 1 83 ? -3.946 -0.372 11.840 1.00 96.81 83 GLY A N 1
ATOM 624 C CA . GLY A 1 83 ? -4.813 0.489 12.649 1.00 96.81 83 GLY A CA 1
ATOM 625 C C . GLY A 1 83 ? -5.941 -0.257 13.376 1.00 96.81 83 GLY A C 1
ATOM 626 O O . GLY A 1 83 ? -6.335 0.175 14.452 1.00 96.81 83 GLY A O 1
ATOM 627 N N . ILE A 1 84 ? -6.428 -1.391 12.848 1.00 97.75 84 ILE A N 1
ATOM 628 C CA . ILE A 1 84 ? -7.397 -2.270 13.540 1.00 97.75 84 ILE A CA 1
ATOM 629 C C . ILE A 1 84 ? -6.734 -2.987 14.728 1.00 97.75 84 ILE A C 1
ATOM 631 O O . ILE A 1 84 ? -7.345 -3.177 15.774 1.00 97.75 84 ILE A O 1
ATOM 635 N N . VAL A 1 85 ? -5.461 -3.369 14.599 1.00 97.44 85 VAL A N 1
ATOM 636 C CA . VAL A 1 85 ? -4.713 -4.041 15.677 1.00 97.44 85 VAL A CA 1
ATOM 637 C C . VAL A 1 85 ? -4.476 -3.110 16.870 1.00 97.44 85 VAL A C 1
ATOM 639 O O . VAL A 1 85 ? -4.453 -3.564 18.019 1.00 97.44 85 VAL A O 1
ATOM 642 N N . ASP A 1 86 ? -4.302 -1.821 16.579 1.00 95.69 86 ASP A N 1
ATOM 643 C CA . ASP A 1 86 ? -3.829 -0.810 17.520 1.00 95.69 86 ASP A CA 1
ATOM 644 C C . ASP A 1 86 ? -4.950 0.123 18.031 1.00 95.69 86 ASP A C 1
ATOM 646 O O . ASP A 1 86 ? -4.654 1.065 18.760 1.00 95.69 86 ASP A O 1
ATOM 650 N N . VAL A 1 87 ? -6.234 -0.155 17.738 1.00 95.94 87 VAL A N 1
ATOM 651 C CA . VAL A 1 87 ? -7.391 0.723 18.055 1.00 95.94 87 VAL A CA 1
ATOM 652 C C . VAL A 1 87 ? -7.386 1.264 19.486 1.00 95.94 87 VAL A C 1
ATOM 654 O O . VAL A 1 87 ? -7.532 2.468 19.687 1.00 95.94 87 VAL A O 1
ATOM 657 N N . GLU A 1 88 ? -7.227 0.402 20.492 1.00 94.38 88 GLU A N 1
ATOM 658 C CA . GLU A 1 88 ? -7.221 0.808 21.908 1.00 94.38 88 GLU A CA 1
ATOM 659 C C . GLU A 1 88 ? -6.038 1.738 22.230 1.00 94.38 88 GLU A C 1
ATOM 661 O O . GLU A 1 88 ? -6.184 2.773 22.891 1.00 94.38 88 GLU A O 1
ATOM 666 N N . GLY A 1 89 ? -4.854 1.389 21.718 1.00 94.50 89 GLY A N 1
ATOM 667 C CA . GLY A 1 89 ? -3.626 2.159 21.902 1.00 94.50 89 GLY A CA 1
ATOM 668 C C . GLY A 1 89 ? -3.661 3.503 21.175 1.00 94.50 89 GLY A C 1
ATOM 669 O O . GLY A 1 89 ? -3.187 4.506 21.706 1.00 94.50 89 GLY A O 1
ATOM 670 N N . ASP A 1 90 ? -4.259 3.544 19.992 1.00 94.88 90 ASP A N 1
ATOM 671 C CA . ASP A 1 90 ? -4.416 4.757 19.198 1.00 94.88 90 ASP A CA 1
ATOM 672 C C . ASP A 1 90 ? -5.468 5.686 19.804 1.00 94.88 90 ASP A C 1
ATOM 674 O O . ASP A 1 90 ? -5.229 6.892 19.921 1.00 94.88 90 ASP A O 1
ATOM 678 N N . ARG A 1 91 ? -6.587 5.130 20.288 1.00 94.88 91 ARG A N 1
ATOM 679 C CA . ARG A 1 91 ? -7.641 5.889 20.973 1.00 94.88 91 ARG A CA 1
ATOM 680 C C . ARG A 1 91 ? -7.105 6.596 22.217 1.00 94.88 91 ARG A C 1
ATOM 682 O O . ARG A 1 91 ? -7.318 7.797 22.362 1.00 94.88 91 ARG A O 1
ATOM 689 N N . SER A 1 92 ? -6.369 5.889 23.076 1.00 94.88 92 SER A N 1
ATOM 690 C CA . SER A 1 92 ? -5.766 6.476 24.290 1.00 94.88 92 SER A CA 1
ATOM 691 C C . SER A 1 92 ? -4.734 7.574 23.999 1.00 94.88 92 SER A C 1
ATOM 693 O O . SER A 1 92 ? -4.524 8.460 24.823 1.00 94.88 92 SER A O 1
ATOM 695 N N . LYS A 1 93 ? -4.117 7.562 22.811 1.00 91.56 93 LYS A N 1
ATOM 696 C CA . LYS A 1 93 ? -3.143 8.570 22.360 1.00 91.56 93 LYS A CA 1
ATOM 697 C C . LYS A 1 93 ? -3.765 9.686 21.512 1.00 91.56 93 LYS A C 1
ATOM 699 O O . LYS A 1 93 ? -3.028 10.522 20.985 1.00 91.56 93 LYS A O 1
ATOM 704 N N . GLY A 1 94 ? -5.090 9.694 21.342 1.00 91.19 94 GLY A N 1
ATOM 705 C CA . GLY A 1 94 ? -5.801 10.671 20.511 1.00 91.19 94 GLY A CA 1
ATOM 706 C C . GLY A 1 94 ? -5.465 10.577 19.018 1.00 91.19 94 GLY A C 1
ATOM 707 O O . GLY A 1 94 ? -5.586 11.568 18.294 1.00 91.19 94 GLY A O 1
ATOM 708 N N . ILE A 1 95 ? -5.006 9.414 18.550 1.00 93.62 95 ILE A N 1
ATOM 709 C CA . ILE A 1 95 ? -4.679 9.168 17.145 1.00 93.62 95 ILE A CA 1
ATOM 710 C C . ILE A 1 95 ? -5.967 8.829 16.396 1.00 93.62 95 ILE A C 1
ATOM 712 O O . ILE A 1 95 ? -6.719 7.931 16.769 1.00 93.62 95 ILE A O 1
ATOM 716 N N . ARG A 1 96 ? -6.215 9.552 15.305 1.00 93.44 96 ARG A N 1
ATOM 717 C CA . ARG A 1 96 ? -7.464 9.481 14.546 1.00 93.44 96 ARG A CA 1
ATOM 718 C C . ARG A 1 96 ? -7.366 8.496 13.379 1.00 93.44 96 ARG A C 1
ATOM 720 O O . ARG A 1 96 ? -7.513 8.890 12.227 1.00 93.44 96 ARG A O 1
ATOM 727 N N . THR A 1 97 ? -7.068 7.222 13.644 1.00 95.06 97 THR A N 1
ATOM 728 C CA . THR A 1 97 ? -7.069 6.198 12.580 1.00 95.06 97 THR A CA 1
ATOM 729 C C . THR A 1 97 ? -8.484 5.925 12.065 1.00 95.06 97 THR A C 1
ATOM 731 O O . THR A 1 97 ? -9.472 6.215 12.741 1.00 95.06 97 THR A O 1
ATOM 734 N N . VAL A 1 98 ? -8.595 5.329 10.869 1.00 96.75 98 VAL A N 1
ATOM 735 C CA . VAL A 1 98 ? -9.895 4.931 10.293 1.00 96.75 98 VAL A CA 1
ATOM 736 C C . VAL A 1 98 ? -10.654 4.019 11.259 1.00 96.75 98 VAL A C 1
ATOM 738 O O . VAL A 1 98 ? -11.847 4.209 11.466 1.00 96.75 98 VAL A O 1
ATOM 741 N N . ALA A 1 99 ? -9.950 3.083 11.903 1.00 96.56 99 ALA A N 1
ATOM 742 C CA . ALA A 1 99 ? -10.543 2.156 12.859 1.00 96.56 99 ALA A CA 1
ATOM 743 C C . ALA A 1 99 ? -11.001 2.849 14.156 1.00 96.56 99 ALA A C 1
ATOM 745 O O . ALA A 1 99 ? -12.026 2.472 14.717 1.00 96.56 99 ALA A O 1
ATOM 746 N N . VAL A 1 100 ? -10.296 3.892 14.612 1.00 96.88 100 VAL A N 1
ATOM 747 C CA . VAL A 1 100 ? -10.694 4.673 15.796 1.00 96.88 100 VAL A CA 1
ATOM 748 C C . VAL A 1 100 ? -11.918 5.548 15.519 1.00 96.88 100 VAL A C 1
ATOM 750 O O . VAL A 1 100 ? -12.808 5.597 16.366 1.00 96.88 100 VAL A O 1
ATOM 753 N N . ILE A 1 101 ? -11.972 6.230 14.368 1.00 96.69 101 ILE A N 1
ATOM 754 C CA . ILE A 1 101 ? -13.069 7.159 14.037 1.00 96.69 101 ILE A CA 1
ATOM 755 C C . ILE A 1 101 ? -14.316 6.413 13.551 1.00 96.69 101 ILE A C 1
ATOM 757 O O . ILE A 1 101 ? -15.419 6.699 14.005 1.00 96.69 101 ILE A O 1
ATOM 761 N N . TYR A 1 102 ? -14.146 5.485 12.608 1.00 96.88 102 TYR A N 1
ATOM 762 C CA . TYR A 1 102 ? -15.247 4.855 11.867 1.00 96.88 102 TYR A CA 1
ATOM 763 C C . TYR A 1 102 ? -15.462 3.381 12.240 1.00 96.88 102 TYR A C 1
ATOM 765 O O . TYR A 1 102 ? -16.360 2.727 11.711 1.00 96.88 102 TYR A O 1
ATOM 773 N N . GLY A 1 103 ? -14.648 2.846 13.152 1.00 97.25 103 GLY A N 1
ATOM 774 C CA . GLY A 1 103 ? -14.718 1.458 13.594 1.00 97.25 103 GLY A CA 1
ATOM 775 C C . GLY A 1 103 ? -13.927 0.484 12.718 1.00 97.25 103 GLY A C 1
ATOM 776 O O . GLY A 1 103 ? -13.531 0.763 11.583 1.00 97.25 103 GLY A O 1
ATOM 777 N N . GLU A 1 104 ? -13.716 -0.713 13.259 1.00 97.75 104 GLU A N 1
ATOM 778 C CA . GLU A 1 104 ? -12.893 -1.766 12.651 1.00 97.75 104 GLU A CA 1
ATOM 779 C C . GLU A 1 104 ? -13.454 -2.252 11.307 1.00 97.75 104 GLU A C 1
ATOM 781 O O . GLU A 1 104 ? -12.697 -2.490 10.368 1.00 97.75 104 GLU A O 1
ATOM 786 N N . ARG A 1 105 ? -14.787 -2.330 11.174 1.00 97.81 105 ARG A N 1
ATOM 787 C CA . ARG A 1 105 ? -15.461 -2.703 9.916 1.00 97.81 105 ARG A CA 1
ATOM 788 C C . ARG A 1 105 ? -15.161 -1.719 8.789 1.00 97.81 105 ARG A C 1
ATOM 790 O O . ARG A 1 105 ? -14.806 -2.144 7.695 1.00 97.81 105 ARG A O 1
ATOM 797 N N . ALA A 1 106 ? -15.272 -0.415 9.049 1.00 98.06 106 ALA A N 1
ATOM 798 C CA . ALA A 1 106 ? -14.962 0.604 8.050 1.00 98.06 106 ALA A CA 1
ATOM 799 C C . ALA A 1 106 ? -13.483 0.543 7.644 1.00 98.06 106 ALA A C 1
ATOM 801 O O . ALA A 1 106 ? -13.163 0.593 6.459 1.00 98.06 106 ALA A O 1
ATOM 802 N N . ALA A 1 107 ? -12.581 0.342 8.609 1.00 98.00 107 ALA A N 1
ATOM 803 C CA . ALA A 1 107 ? -11.165 0.140 8.322 1.00 98.00 107 ALA A CA 1
ATOM 804 C C . ALA A 1 107 ? -10.907 -1.116 7.471 1.00 98.00 107 ALA A C 1
ATOM 806 O O . ALA A 1 107 ? -10.106 -1.054 6.540 1.00 98.00 107 ALA A O 1
ATOM 807 N N . ALA A 1 108 ? -11.606 -2.226 7.723 1.00 98.50 108 ALA A N 1
ATOM 808 C CA . ALA A 1 108 ? -11.484 -3.446 6.924 1.00 98.50 108 ALA A CA 1
ATOM 809 C C . ALA A 1 108 ? -11.917 -3.235 5.462 1.00 98.50 108 ALA A C 1
ATOM 811 O O . ALA A 1 108 ? -11.228 -3.697 4.548 1.00 98.50 108 ALA A O 1
ATOM 812 N N . TYR A 1 109 ? -13.003 -2.490 5.226 1.00 98.69 109 TYR A N 1
ATOM 813 C CA . TYR A 1 109 ? -13.423 -2.111 3.873 1.00 98.69 109 TYR A CA 1
ATOM 814 C C . TYR A 1 109 ? -12.406 -1.192 3.194 1.00 98.69 109 TYR A C 1
ATOM 816 O O . TYR A 1 109 ? -11.982 -1.481 2.077 1.00 98.69 109 TYR A O 1
ATOM 824 N N . THR A 1 110 ? -11.947 -0.138 3.875 1.00 98.50 110 THR A N 1
ATOM 825 C CA . THR A 1 110 ? -10.930 0.780 3.335 1.00 98.50 110 THR A CA 1
ATOM 826 C C . THR A 1 110 ? -9.640 0.044 2.979 1.00 98.50 110 THR A C 1
ATOM 828 O O . THR A 1 110 ? -9.099 0.237 1.891 1.00 98.50 110 THR A O 1
ATOM 831 N N . ALA A 1 111 ? -9.159 -0.840 3.858 1.00 98.50 111 ALA A N 1
ATOM 832 C CA . ALA A 1 111 ? -7.988 -1.666 3.586 1.00 98.50 111 ALA A CA 1
ATOM 833 C C . ALA A 1 111 ? -8.198 -2.563 2.362 1.00 98.50 111 ALA A C 1
ATOM 835 O O . ALA A 1 111 ? -7.322 -2.652 1.505 1.00 98.50 111 ALA A O 1
ATOM 836 N N . THR A 1 112 ? -9.368 -3.195 2.265 1.00 98.62 112 THR A N 1
ATOM 837 C CA . THR A 1 112 ? -9.705 -4.085 1.151 1.00 98.62 112 THR A CA 1
ATOM 838 C C . THR A 1 112 ? -9.757 -3.348 -0.177 1.00 98.62 112 THR A C 1
ATOM 840 O O . THR A 1 112 ? -9.171 -3.830 -1.138 1.00 98.62 112 THR A O 1
ATOM 843 N N . ILE A 1 113 ? -10.378 -2.170 -0.238 1.00 98.75 113 ILE A N 1
ATOM 844 C CA . ILE A 1 113 ? -10.429 -1.367 -1.468 1.00 98.75 113 ILE A CA 1
ATOM 845 C C . ILE A 1 113 ? -9.014 -1.026 -1.947 1.00 98.75 113 ILE A C 1
ATOM 847 O O . ILE A 1 113 ? -8.713 -1.188 -3.129 1.00 98.75 113 ILE A O 1
ATOM 851 N N . LEU A 1 114 ? -8.127 -0.615 -1.035 1.00 98.69 114 LEU A N 1
ATOM 852 C CA . LEU A 1 114 ? -6.739 -0.281 -1.369 1.00 98.69 114 LEU A CA 1
ATOM 853 C C . LEU A 1 114 ? -5.968 -1.507 -1.879 1.00 98.69 114 LEU A C 1
ATOM 855 O O . LEU A 1 114 ? -5.302 -1.431 -2.908 1.00 98.69 114 LEU A O 1
ATOM 859 N N . ILE A 1 115 ? -6.097 -2.645 -1.193 1.00 98.75 115 ILE A N 1
ATOM 860 C CA . ILE A 1 115 ? -5.418 -3.895 -1.561 1.00 98.75 115 ILE A CA 1
ATOM 861 C C . ILE A 1 115 ? -5.932 -4.421 -2.904 1.00 98.75 115 ILE A C 1
ATOM 863 O O . ILE A 1 115 ? -5.131 -4.720 -3.783 1.00 98.75 115 ILE A O 1
ATOM 867 N N . LEU A 1 116 ? -7.249 -4.489 -3.103 1.00 98.62 116 LEU A N 1
ATOM 868 C CA . LEU A 1 116 ? -7.826 -4.957 -4.364 1.00 98.62 116 LEU A CA 1
ATOM 869 C C . LEU A 1 116 ? -7.524 -4.007 -5.524 1.00 98.62 116 LEU A C 1
ATOM 871 O O . LEU A 1 116 ? -7.342 -4.472 -6.642 1.00 98.62 116 LEU A O 1
ATOM 875 N N . SER A 1 117 ? -7.388 -2.701 -5.278 1.00 98.69 117 SER A N 1
ATOM 876 C CA . SER A 1 117 ? -6.892 -1.773 -6.303 1.00 98.69 117 SER A CA 1
ATOM 877 C C . SER A 1 117 ? -5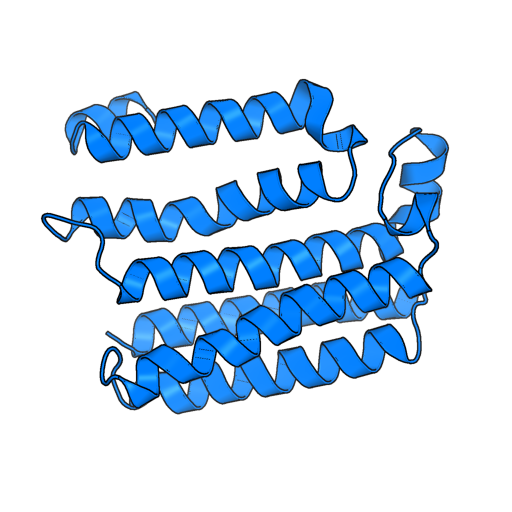.463 -2.120 -6.732 1.00 98.69 117 SER A C 1
ATOM 879 O O . SER A 1 117 ? -5.161 -2.058 -7.920 1.00 98.69 117 SER A O 1
ATOM 881 N N . ALA A 1 118 ? -4.595 -2.534 -5.800 1.00 98.31 118 ALA A N 1
ATOM 882 C CA . ALA A 1 118 ? -3.250 -3.005 -6.139 1.00 98.31 118 ALA A CA 1
ATOM 883 C C . ALA A 1 118 ? -3.292 -4.297 -6.974 1.00 98.31 118 ALA A C 1
ATOM 885 O O . ALA A 1 118 ? -2.558 -4.405 -7.952 1.00 98.31 118 ALA A O 1
ATOM 886 N N . VAL A 1 119 ? -4.184 -5.232 -6.626 1.00 98.44 119 VAL A N 1
ATOM 887 C CA . VAL A 1 119 ? -4.395 -6.485 -7.374 1.00 98.44 119 VAL A CA 1
ATOM 888 C C . VAL A 1 119 ? -4.933 -6.217 -8.781 1.00 98.44 119 VAL A C 1
ATOM 890 O O . VAL A 1 119 ? -4.458 -6.789 -9.747 1.00 98.44 119 VAL A O 1
ATOM 893 N N . LEU A 1 120 ? -5.897 -5.311 -8.950 1.00 98.00 120 LEU A N 1
ATOM 894 C CA . LEU A 1 120 ? -6.383 -4.957 -10.289 1.00 98.00 120 LEU A CA 1
ATOM 895 C C . LEU A 1 120 ? -5.275 -4.326 -11.141 1.00 98.00 120 LEU A C 1
ATOM 897 O O . LEU A 1 120 ? -5.188 -4.566 -12.345 1.00 98.00 120 LEU A O 1
ATOM 901 N N . LEU A 1 121 ? -4.409 -3.537 -10.507 1.00 97.06 121 LEU A N 1
ATOM 902 C CA . LEU A 1 121 ? -3.294 -2.879 -11.169 1.00 97.06 121 LEU A CA 1
ATOM 903 C C . LEU A 1 121 ? -2.193 -3.865 -11.605 1.00 97.06 121 LEU A C 1
ATOM 905 O O . LEU A 1 121 ? -1.536 -3.620 -12.618 1.00 97.06 121 LEU A O 1
ATOM 909 N N . SER A 1 122 ? -2.018 -4.986 -10.895 1.00 96.19 122 SER A N 1
ATOM 910 C CA . SER A 1 122 ? -1.005 -6.015 -11.191 1.00 96.19 122 SER A CA 1
ATOM 911 C C . SER A 1 122 ? -1.235 -6.751 -12.514 1.00 96.19 122 SER A C 1
ATOM 913 O O . SER A 1 122 ? -0.299 -7.327 -13.074 1.00 96.19 122 SER A O 1
ATOM 915 N N . ILE A 1 123 ? -2.456 -6.682 -13.049 1.00 95.31 123 ILE A N 1
ATOM 916 C CA . ILE A 1 123 ? -2.856 -7.310 -14.312 1.00 95.31 123 ILE A CA 1
ATOM 917 C C . ILE A 1 123 ? -2.291 -6.538 -15.517 1.00 95.31 123 ILE A C 1
ATOM 919 O O . ILE A 1 123 ? -2.030 -7.119 -16.571 1.00 95.31 123 ILE A O 1
ATOM 923 N N . VAL A 1 124 ? -2.057 -5.228 -15.380 1.00 95.75 124 VAL A N 1
ATOM 924 C CA . VAL A 1 124 ? -1.650 -4.366 -16.504 1.00 95.75 124 VAL A CA 1
ATOM 925 C C . VAL A 1 124 ? -0.252 -4.705 -17.047 1.00 95.75 124 VAL A C 1
ATOM 927 O O . VAL A 1 124 ? -0.129 -4.848 -18.269 1.00 95.75 124 VAL A O 1
ATOM 930 N N . PRO A 1 125 ? 0.809 -4.864 -16.225 1.00 94.25 125 PRO A N 1
ATOM 931 C CA . PRO A 1 125 ? 2.153 -5.113 -16.747 1.00 94.25 125 PRO A CA 1
ATOM 932 C C . PRO A 1 125 ? 2.286 -6.392 -17.600 1.00 94.25 125 PRO A C 1
ATOM 934 O O . PRO A 1 125 ? 2.909 -6.305 -18.661 1.00 94.25 125 PRO A O 1
ATOM 937 N N . PRO A 1 126 ? 1.695 -7.550 -17.231 1.00 94.31 126 PRO A N 1
ATOM 938 C CA . PRO A 1 126 ? 1.692 -8.739 -18.090 1.00 94.31 126 PRO A CA 1
ATOM 939 C C . PRO A 1 126 ? 0.952 -8.539 -19.416 1.00 94.31 126 PRO A C 1
ATOM 941 O O . PRO A 1 126 ? 1.472 -8.913 -20.464 1.00 94.31 126 PRO A O 1
ATOM 944 N N . LEU A 1 127 ? -0.234 -7.917 -19.393 1.00 94.31 127 LEU A N 1
ATOM 945 C CA . LEU A 1 127 ? -1.059 -7.721 -20.597 1.00 94.31 127 LEU A CA 1
ATOM 946 C C . LEU A 1 127 ? -0.422 -6.776 -21.618 1.00 94.31 127 LEU A C 1
ATOM 948 O O . LEU A 1 127 ? -0.670 -6.883 -22.814 1.00 94.31 127 LEU A O 1
ATOM 952 N N . THR A 1 128 ? 0.390 -5.840 -21.139 1.00 93.06 128 THR A N 1
ATOM 953 C CA . THR A 1 128 ? 1.073 -4.840 -21.969 1.00 93.06 128 THR A CA 1
ATOM 954 C C . THR A 1 128 ? 2.482 -5.269 -22.383 1.00 93.06 128 THR A C 1
ATOM 956 O O . THR A 1 128 ? 3.185 -4.497 -23.031 1.00 93.06 128 THR A O 1
ATOM 959 N N . GLY A 1 129 ? 2.916 -6.480 -22.011 1.00 91.31 129 GLY A N 1
ATOM 960 C CA . GLY A 1 129 ? 4.256 -6.986 -22.318 1.00 91.31 129 GLY A CA 1
ATOM 961 C C . GLY A 1 129 ? 5.384 -6.239 -21.596 1.00 91.31 129 GLY A C 1
ATOM 962 O O . GLY A 1 129 ? 6.528 -6.281 -22.040 1.00 91.31 129 GLY A O 1
ATOM 963 N N . MET A 1 130 ? 5.091 -5.538 -20.492 1.00 90.25 130 MET A N 1
ATOM 964 C CA . MET A 1 130 ? 6.100 -4.784 -19.731 1.00 90.25 130 MET A CA 1
ATOM 965 C C . MET A 1 130 ? 7.025 -5.686 -18.899 1.00 90.25 130 MET A C 1
ATOM 967 O O . MET A 1 130 ? 8.087 -5.237 -18.459 1.00 90.25 130 MET A O 1
ATOM 971 N N . VAL A 1 131 ? 6.613 -6.925 -18.635 1.00 93.00 131 VAL A N 1
ATOM 972 C CA . VAL A 1 131 ? 7.288 -7.873 -17.738 1.00 93.00 131 VAL A CA 1
ATOM 973 C C . VAL A 1 131 ? 7.476 -9.224 -18.414 1.00 93.00 131 VAL A C 1
ATOM 975 O O . VAL A 1 131 ? 6.705 -9.601 -19.296 1.00 93.00 131 VAL A O 1
ATOM 978 N N . SER A 1 132 ? 8.490 -9.969 -17.979 1.00 93.94 132 SER A N 1
ATOM 979 C CA . SER A 1 132 ? 8.728 -11.336 -18.447 1.00 93.94 132 SER A CA 1
ATOM 980 C C . SER A 1 132 ? 7.645 -12.312 -17.956 1.00 93.94 132 SER A C 1
ATOM 982 O O . SER A 1 132 ? 6.961 -12.068 -16.959 1.00 93.94 132 SER A O 1
ATOM 984 N N . ALA A 1 133 ? 7.521 -13.473 -18.609 1.00 94.00 133 ALA A N 1
ATOM 985 C CA . ALA A 1 133 ? 6.592 -14.527 -18.186 1.00 94.00 133 ALA A CA 1
ATOM 986 C C . ALA A 1 133 ? 6.869 -15.041 -16.757 1.00 94.00 133 ALA A C 1
ATOM 988 O O . ALA A 1 133 ? 5.950 -15.496 -16.076 1.00 94.00 133 ALA A O 1
ATOM 989 N N . TRP A 1 134 ? 8.110 -14.912 -16.271 1.00 94.69 134 TRP A N 1
ATOM 990 C CA . TRP A 1 134 ? 8.496 -15.287 -14.908 1.00 94.69 134 TRP A CA 1
ATOM 991 C C . TRP A 1 134 ? 7.851 -14.409 -13.834 1.00 94.69 134 TRP A C 1
ATOM 993 O O . TRP A 1 134 ? 7.749 -14.842 -12.691 1.00 94.69 134 TRP A O 1
ATOM 1003 N N . PHE A 1 135 ? 7.359 -13.219 -14.184 1.00 95.06 135 PHE A N 1
ATOM 1004 C CA . PHE A 1 135 ? 6.576 -12.374 -13.283 1.00 95.06 135 PHE A CA 1
ATOM 1005 C C . PHE A 1 135 ? 5.260 -13.040 -12.845 1.00 95.06 135 PHE A C 1
ATOM 1007 O O . PHE A 1 135 ? 4.870 -12.952 -11.679 1.00 95.06 135 PHE A O 1
ATOM 1014 N N . ILE A 1 136 ? 4.592 -13.718 -13.785 1.00 95.38 136 ILE A N 1
ATOM 1015 C CA . ILE A 1 136 ? 3.214 -14.211 -13.665 1.00 95.38 136 ILE A CA 1
ATOM 1016 C C . ILE A 1 136 ? 3.015 -15.160 -12.469 1.00 95.38 136 ILE A C 1
ATOM 1018 O O . ILE A 1 136 ? 2.146 -14.880 -11.646 1.00 95.38 136 ILE A O 1
ATOM 1022 N N . PRO A 1 137 ? 3.794 -16.245 -12.285 1.00 96.81 137 PRO A N 1
ATOM 1023 C CA . PRO A 1 137 ? 3.543 -17.170 -11.178 1.00 96.81 137 PRO A CA 1
ATOM 1024 C C . PRO A 1 137 ? 3.669 -16.502 -9.799 1.00 96.81 137 PRO A C 1
ATOM 1026 O O . PRO A 1 137 ? 2.859 -16.765 -8.909 1.00 96.81 137 PRO A O 1
ATOM 1029 N N . PHE A 1 138 ? 4.645 -15.606 -9.615 1.00 97.31 138 PHE A N 1
ATOM 1030 C CA . PHE A 1 138 ? 4.860 -14.929 -8.334 1.00 97.31 138 PHE A CA 1
ATOM 1031 C C . PHE A 1 138 ? 3.794 -13.870 -8.047 1.00 97.31 138 PHE A C 1
ATOM 1033 O O . PHE A 1 138 ? 3.314 -13.793 -6.913 1.00 97.31 138 PHE A O 1
ATOM 1040 N N . VAL A 1 139 ? 3.400 -13.077 -9.052 1.00 97.06 139 VAL A N 1
ATOM 1041 C CA . VAL A 1 139 ? 2.346 -12.068 -8.870 1.00 97.06 139 VAL A CA 1
ATOM 1042 C C . VAL A 1 139 ? 0.995 -12.731 -8.621 1.00 97.06 139 VAL A C 1
ATOM 1044 O O . VAL A 1 139 ? 0.302 -12.340 -7.691 1.00 97.06 139 VAL A O 1
ATOM 1047 N N . THR A 1 140 ? 0.662 -13.808 -9.340 1.00 97.44 140 THR A N 1
ATOM 1048 C CA . THR A 1 140 ? -0.595 -14.537 -9.132 1.00 97.44 140 THR A CA 1
ATOM 1049 C C . THR A 1 140 ? -0.666 -15.132 -7.727 1.00 97.44 140 THR A C 1
ATOM 1051 O O . THR A 1 140 ? -1.706 -15.041 -7.075 1.00 97.44 140 THR A O 1
ATOM 1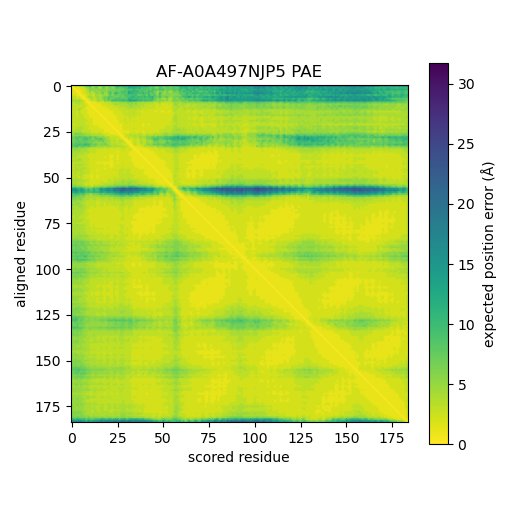054 N N . ALA A 1 141 ? 0.437 -15.686 -7.212 1.00 98.06 141 ALA A N 1
ATOM 1055 C CA . ALA A 1 141 ? 0.491 -16.169 -5.833 1.00 98.06 141 ALA A CA 1
ATOM 1056 C C . ALA A 1 141 ? 0.268 -15.037 -4.812 1.00 98.06 141 ALA A C 1
ATOM 1058 O O . ALA A 1 141 ? -0.494 -15.208 -3.856 1.00 98.06 141 ALA A O 1
ATOM 1059 N N . ALA A 1 142 ? 0.894 -13.874 -5.024 1.00 98.06 142 ALA A N 1
ATOM 1060 C CA . ALA A 1 142 ? 0.694 -12.702 -4.176 1.00 98.06 142 ALA A CA 1
ATOM 1061 C C . ALA A 1 142 ? -0.758 -12.196 -4.235 1.00 98.06 142 ALA A C 1
ATOM 1063 O O . ALA A 1 142 ? -1.351 -11.941 -3.188 1.00 98.06 142 ALA A O 1
ATOM 1064 N N . ASP A 1 143 ? -1.352 -12.119 -5.426 1.00 98.38 143 ASP A N 1
ATOM 1065 C CA . ASP A 1 143 ? -2.714 -11.627 -5.654 1.00 98.38 143 ASP A CA 1
ATOM 1066 C C . ASP A 1 143 ? -3.771 -12.528 -5.015 1.00 98.38 143 ASP A C 1
ATOM 1068 O O . ASP A 1 143 ? -4.670 -12.032 -4.335 1.00 98.38 143 ASP A O 1
ATOM 1072 N N . ILE A 1 144 ? -3.631 -13.853 -5.135 1.00 98.56 144 ILE A N 1
ATOM 1073 C CA . ILE A 1 144 ? -4.489 -14.811 -4.418 1.00 98.56 144 ILE A CA 1
ATOM 1074 C C . ILE A 1 144 ? -4.381 -14.576 -2.906 1.00 98.56 144 ILE A C 1
ATOM 1076 O O . ILE A 1 144 ? -5.397 -14.510 -2.209 1.00 98.56 144 ILE A O 1
ATOM 1080 N N . GLY A 1 145 ? -3.158 -14.400 -2.398 1.00 98.50 145 GLY A N 1
ATOM 1081 C CA . GLY A 1 145 ? -2.906 -14.092 -0.993 1.00 98.50 145 GLY A CA 1
ATOM 1082 C C . GLY A 1 145 ? -3.552 -12.780 -0.539 1.00 98.50 145 GLY A C 1
ATOM 1083 O O . GLY A 1 145 ? -4.165 -12.732 0.534 1.00 98.50 145 GLY A O 1
ATOM 1084 N N . PHE A 1 146 ? -3.472 -11.731 -1.358 1.00 98.69 146 PHE A N 1
ATOM 1085 C CA . PHE A 1 146 ? -4.105 -10.436 -1.114 1.00 98.69 146 PHE A CA 1
ATOM 1086 C C . PHE A 1 146 ? -5.632 -10.540 -1.102 1.00 98.69 146 PHE A C 1
ATOM 1088 O O . PHE A 1 146 ? -6.250 -10.112 -0.126 1.00 98.69 146 PHE A O 1
ATOM 1095 N N . ILE A 1 147 ? -6.237 -11.170 -2.112 1.00 98.75 147 ILE A N 1
ATOM 1096 C CA . ILE A 1 147 ? -7.692 -11.368 -2.209 1.00 98.75 147 ILE A CA 1
ATOM 1097 C C . ILE A 1 147 ? -8.209 -12.172 -1.011 1.00 98.75 147 ILE A C 1
ATOM 1099 O O . ILE A 1 147 ? -9.170 -11.763 -0.354 1.00 98.75 147 ILE A O 1
ATOM 1103 N N . ALA A 1 148 ? -7.552 -13.285 -0.674 1.00 98.50 148 ALA A N 1
ATOM 1104 C CA . ALA A 1 148 ? -7.926 -14.101 0.478 1.00 98.50 148 ALA A CA 1
ATOM 1105 C C . ALA A 1 148 ? -7.825 -13.301 1.787 1.00 98.50 148 ALA A C 1
ATOM 1107 O O . ALA A 1 148 ? -8.729 -13.343 2.621 1.00 98.50 148 ALA A O 1
ATOM 1108 N N . SER A 1 149 ? -6.757 -12.517 1.949 1.00 98.44 149 SER A N 1
ATOM 1109 C CA . SER A 1 149 ? -6.561 -11.652 3.118 1.00 98.44 149 SER A CA 1
ATOM 1110 C C . SER A 1 149 ? -7.654 -10.584 3.244 1.00 98.44 149 SER A C 1
ATOM 1112 O O . SER A 1 149 ? -8.161 -10.351 4.343 1.00 98.44 149 SER A O 1
ATOM 1114 N N . SER A 1 150 ? -8.048 -9.974 2.124 1.00 98.25 150 SER A N 1
ATOM 1115 C CA . SER A 1 150 ? -9.144 -9.004 2.033 1.00 98.25 150 SER A CA 1
ATOM 1116 C C . SER A 1 150 ? -10.494 -9.607 2.426 1.00 98.25 150 SER A C 1
ATOM 1118 O O . SER A 1 150 ? -11.244 -9.020 3.206 1.00 98.25 150 SER A O 1
ATOM 1120 N N . PHE A 1 151 ? -10.794 -10.815 1.953 1.00 98.19 151 PHE A N 1
ATOM 1121 C CA . PHE A 1 151 ? -12.018 -11.513 2.335 1.00 98.19 151 PHE A CA 1
ATOM 1122 C C . PHE A 1 151 ? -12.046 -11.832 3.837 1.00 98.19 151 PHE A C 1
ATOM 1124 O O . PHE A 1 151 ? -13.025 -11.539 4.527 1.00 98.19 151 PHE A O 1
ATOM 1131 N N . LEU A 1 152 ? -10.942 -12.362 4.371 1.00 97.81 152 LEU A N 1
ATOM 1132 C CA . LEU A 1 152 ? -10.832 -12.732 5.782 1.00 97.81 152 LEU A CA 1
ATOM 1133 C C . LEU A 1 152 ? -10.957 -11.528 6.725 1.00 97.81 152 LEU A C 1
ATOM 1135 O O . LEU A 1 152 ? -11.583 -11.658 7.781 1.00 97.81 152 LEU A O 1
ATOM 1139 N N . ILE A 1 153 ? -10.389 -10.366 6.376 1.00 98.12 153 ILE A N 1
ATOM 1140 C CA . ILE A 1 153 ? -10.490 -9.172 7.229 1.00 98.12 153 ILE A CA 1
ATOM 1141 C C . ILE A 1 153 ? -11.904 -8.582 7.228 1.00 98.12 153 ILE A C 1
ATOM 1143 O O . ILE A 1 153 ? -12.370 -8.163 8.284 1.00 98.12 153 ILE A O 1
ATOM 1147 N N . ILE A 1 154 ? -12.613 -8.596 6.091 1.00 97.50 154 ILE A N 1
ATOM 1148 C CA . ILE A 1 154 ? -14.013 -8.142 6.017 1.00 97.50 154 ILE A CA 1
ATOM 1149 C C . ILE A 1 154 ? -14.921 -9.048 6.850 1.00 97.50 154 ILE A C 1
ATOM 1151 O O . ILE A 1 154 ? -15.764 -8.551 7.597 1.00 97.50 154 ILE A O 1
ATOM 1155 N N . GLN A 1 155 ? -14.747 -10.369 6.748 1.00 96.94 155 GLN A N 1
ATOM 1156 C CA . GLN A 1 155 ? -15.578 -11.323 7.484 1.00 96.94 155 GLN A CA 1
ATOM 1157 C C . GLN A 1 155 ? -15.406 -11.213 8.999 1.00 96.94 155 GLN A C 1
ATOM 1159 O O . GLN A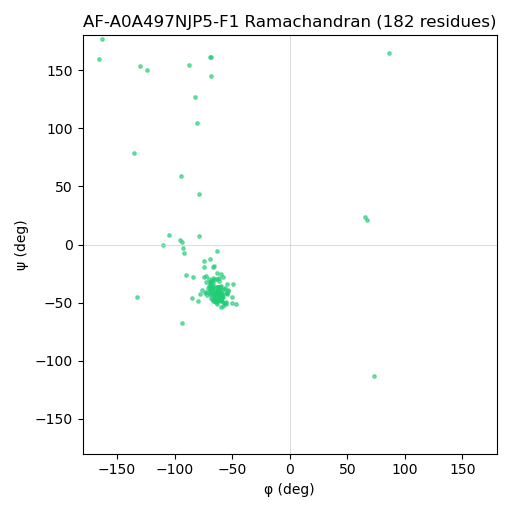 1 155 ? -16.379 -11.320 9.747 1.00 96.94 155 GLN A O 1
ATOM 1164 N N . ARG A 1 156 ? -14.164 -11.050 9.465 1.00 96.44 156 ARG A N 1
ATOM 1165 C CA . ARG A 1 156 ? -13.827 -11.030 10.893 1.00 96.44 156 ARG A CA 1
ATOM 1166 C C . ARG A 1 156 ? -12.853 -9.889 11.189 1.00 96.44 156 ARG A C 1
ATOM 1168 O O . ARG A 1 156 ? -11.660 -10.146 11.348 1.00 96.44 156 ARG A O 1
ATOM 1175 N N . PRO A 1 157 ? -13.323 -8.639 11.300 1.00 95.81 157 PRO A N 1
ATOM 1176 C CA . PRO A 1 157 ? -12.466 -7.475 11.526 1.00 95.81 157 PRO A CA 1
ATOM 1177 C C . PRO A 1 157 ? -12.036 -7.351 12.997 1.00 95.81 157 PRO A C 1
ATOM 1179 O O . PRO A 1 157 ? -12.085 -6.272 13.562 1.00 95.81 157 PRO A O 1
ATOM 1182 N N . THR A 1 158 ? -11.639 -8.453 13.639 1.00 96.88 158 THR A N 1
ATOM 1183 C CA . THR A 1 158 ? -11.187 -8.461 15.036 1.00 96.88 158 THR A CA 1
ATOM 1184 C C . THR A 1 158 ? -9.693 -8.173 15.127 1.00 96.88 158 THR A C 1
ATOM 1186 O O . THR A 1 158 ? -8.930 -8.493 14.212 1.00 96.88 158 THR A O 1
ATOM 1189 N N . ARG A 1 159 ? -9.240 -7.644 16.268 1.00 96.38 159 ARG A N 1
ATOM 1190 C CA . ARG A 1 159 ? -7.818 -7.384 16.557 1.00 96.38 159 ARG A CA 1
ATOM 1191 C C . ARG A 1 159 ? -6.901 -8.582 16.280 1.00 96.38 159 ARG A C 1
ATOM 1193 O O . ARG A 1 159 ? -5.835 -8.422 15.684 1.00 96.38 159 ARG A O 1
ATOM 1200 N N . GLU A 1 160 ? -7.301 -9.778 16.712 1.00 96.81 160 GLU A N 1
ATOM 1201 C CA . GLU A 1 160 ? -6.520 -11.007 16.529 1.00 96.81 160 GLU A CA 1
ATOM 1202 C C . GLU A 1 160 ? -6.375 -11.362 15.044 1.00 96.81 160 GLU A C 1
ATOM 1204 O O . GLU A 1 160 ? -5.259 -11.560 14.552 1.00 96.81 160 GLU A O 1
ATOM 1209 N N . ASN A 1 161 ? -7.489 -11.360 14.304 1.00 97.50 161 ASN A N 1
ATOM 1210 C CA . ASN A 1 161 ? -7.468 -11.653 12.877 1.00 97.50 161 ASN A CA 1
ATOM 1211 C C . ASN A 1 161 ? -6.693 -10.576 12.106 1.00 97.50 161 ASN A C 1
ATOM 1213 O O . ASN A 1 161 ? -5.826 -10.904 11.302 1.00 97.50 161 ASN A O 1
ATOM 1217 N N . ALA A 1 162 ? -6.903 -9.294 12.414 1.00 97.44 162 ALA A N 1
ATOM 1218 C CA . ALA A 1 162 ? -6.156 -8.188 11.821 1.00 97.44 162 ALA A CA 1
ATOM 1219 C C . ALA A 1 162 ? -4.642 -8.330 12.029 1.00 97.44 162 ALA A C 1
ATOM 1221 O O . ALA A 1 162 ? -3.864 -8.076 11.107 1.00 97.44 162 ALA A O 1
ATOM 1222 N N . ARG A 1 163 ? -4.198 -8.804 13.200 1.00 97.94 163 ARG A N 1
ATOM 1223 C CA . ARG A 1 163 ? -2.775 -9.050 13.473 1.00 97.94 163 ARG A CA 1
ATOM 1224 C C . ARG A 1 163 ? -2.211 -10.153 12.582 1.00 97.94 163 ARG A C 1
ATOM 1226 O O . ARG A 1 163 ? -1.112 -9.984 12.049 1.00 97.94 163 ARG A O 1
ATOM 1233 N N . ARG A 1 164 ? -2.960 -11.242 12.391 1.00 98.19 164 ARG A N 1
ATOM 1234 C CA . ARG A 1 164 ? -2.601 -12.323 11.462 1.00 98.19 164 ARG A CA 1
ATOM 1235 C C . ARG A 1 164 ? -2.552 -11.816 10.020 1.00 98.19 164 ARG A C 1
ATOM 1237 O O . ARG A 1 164 ? -1.532 -11.988 9.355 1.00 98.19 164 ARG A O 1
ATOM 1244 N N . ILE A 1 165 ? -3.609 -11.144 9.563 1.00 98.25 165 ILE A N 1
ATOM 1245 C CA . ILE A 1 165 ? -3.715 -10.606 8.202 1.00 98.25 165 ILE A CA 1
ATOM 1246 C C . ILE A 1 165 ? -2.593 -9.606 7.909 1.00 98.25 165 ILE A C 1
ATOM 1248 O O . ILE A 1 165 ? -1.939 -9.720 6.881 1.00 98.25 165 ILE A O 1
ATOM 1252 N N . LYS A 1 166 ? -2.273 -8.689 8.828 1.00 97.38 166 LYS A N 1
ATOM 1253 C CA . LYS A 1 166 ? -1.160 -7.733 8.674 1.00 97.38 166 LYS A CA 1
ATOM 1254 C C . LYS A 1 166 ? 0.180 -8.416 8.362 1.00 97.38 166 LYS A C 1
ATOM 1256 O O . LYS A 1 166 ? 0.974 -7.889 7.578 1.00 97.38 166 LYS A O 1
ATOM 1261 N N . ASN A 1 167 ? 0.453 -9.557 8.996 1.00 97.50 167 ASN A N 1
ATOM 1262 C CA . ASN A 1 167 ? 1.686 -10.313 8.780 1.00 97.50 167 ASN A CA 1
ATOM 1263 C C . ASN A 1 167 ? 1.647 -11.090 7.457 1.00 97.50 167 ASN A C 1
ATOM 1265 O O . ASN A 1 167 ? 2.644 -11.103 6.742 1.00 97.50 167 ASN A O 1
ATOM 1269 N N . LEU A 1 168 ? 0.495 -11.665 7.095 1.00 98.06 168 LEU A N 1
ATOM 1270 C CA . LEU A 1 168 ? 0.305 -12.302 5.788 1.00 98.06 168 LEU A CA 1
ATOM 1271 C C . LEU A 1 168 ? 0.479 -11.299 4.642 1.00 98.06 168 LEU A C 1
ATOM 1273 O O . LEU A 1 168 ? 1.220 -11.573 3.709 1.00 98.06 168 LEU A O 1
ATOM 1277 N N . LEU A 1 169 ? -0.104 -10.100 4.756 1.00 98.25 169 LEU A N 1
ATOM 1278 C CA . LEU A 1 169 ? 0.076 -9.022 3.779 1.00 98.25 169 LEU A CA 1
ATOM 1279 C C . LEU A 1 169 ? 1.553 -8.665 3.579 1.00 98.25 169 LEU A C 1
ATOM 1281 O O . LEU A 1 169 ? 1.961 -8.411 2.453 1.00 98.25 169 LEU A O 1
ATOM 1285 N N . LEU A 1 170 ? 2.368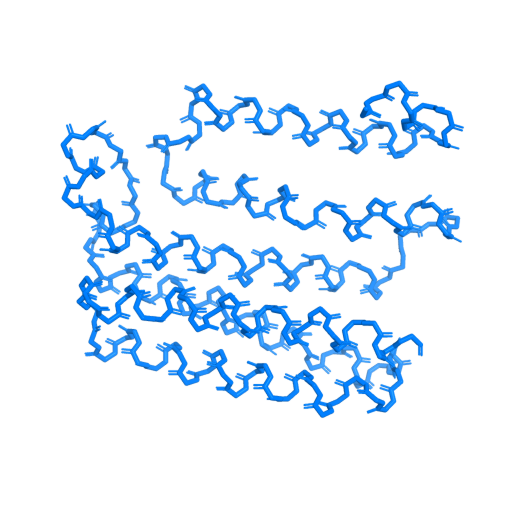 -8.681 4.641 1.00 97.69 170 LEU A N 1
ATOM 1286 C CA . LEU A 1 170 ? 3.811 -8.470 4.505 1.00 97.69 170 LEU A CA 1
ATOM 1287 C C . LEU A 1 170 ? 4.469 -9.588 3.682 1.00 97.69 170 LEU A C 1
ATOM 1289 O O . LEU A 1 170 ? 5.277 -9.292 2.808 1.00 97.69 170 LEU A O 1
ATOM 1293 N N . ALA A 1 171 ? 4.102 -10.849 3.923 1.00 98.19 171 ALA A N 1
ATOM 1294 C CA . ALA A 1 171 ? 4.609 -11.979 3.146 1.00 98.19 171 ALA A CA 1
ATOM 1295 C C . ALA A 1 171 ? 4.202 -11.883 1.663 1.00 98.19 171 ALA A C 1
ATOM 1297 O O . ALA A 1 171 ? 5.039 -12.078 0.784 1.00 98.19 171 ALA A O 1
ATOM 1298 N N . TRP A 1 172 ? 2.960 -11.492 1.366 1.00 98.25 172 TRP A N 1
ATOM 1299 C CA . TRP A 1 172 ? 2.498 -11.285 -0.013 1.00 98.25 172 TRP A CA 1
ATOM 1300 C C . TRP A 1 172 ? 3.189 -10.102 -0.693 1.00 98.25 172 TRP A C 1
ATOM 1302 O O . TRP A 1 172 ? 3.554 -10.196 -1.861 1.00 98.25 172 TRP A O 1
ATOM 1312 N N . MET A 1 173 ? 3.474 -9.022 0.040 1.00 97.69 173 MET A N 1
ATOM 1313 C CA . MET A 1 173 ? 4.309 -7.926 -0.465 1.00 97.69 173 MET A CA 1
ATOM 1314 C C . MET A 1 173 ? 5.736 -8.395 -0.790 1.00 97.69 173 MET A C 1
ATOM 1316 O O . MET A 1 173 ? 6.293 -7.979 -1.804 1.00 97.69 173 MET A O 1
ATOM 1320 N N . MET A 1 174 ? 6.326 -9.287 0.016 1.00 97.06 174 MET A N 1
ATOM 1321 C CA . MET A 1 174 ? 7.628 -9.893 -0.299 1.00 97.06 174 MET A CA 1
ATOM 1322 C C . MET A 1 174 ? 7.558 -10.774 -1.553 1.00 97.06 174 MET A C 1
ATOM 1324 O O . MET A 1 174 ? 8.459 -10.713 -2.386 1.00 97.06 174 MET A O 1
ATOM 1328 N N . MET A 1 175 ? 6.475 -11.530 -1.745 1.00 96.38 175 MET A N 1
ATOM 1329 C CA . MET A 1 175 ? 6.242 -12.266 -2.995 1.00 96.38 175 MET A CA 1
ATOM 1330 C C . MET A 1 175 ? 6.117 -11.324 -4.200 1.00 96.38 175 MET A C 1
ATOM 1332 O O . MET A 1 175 ? 6.712 -11.587 -5.241 1.00 96.38 175 MET A O 1
ATOM 1336 N N . GLY A 1 176 ? 5.437 -10.183 -4.048 1.00 95.62 176 GLY A N 1
ATOM 1337 C CA . GLY A 1 176 ? 5.377 -9.138 -5.076 1.00 95.62 176 GLY A CA 1
ATOM 1338 C C . GLY A 1 176 ? 6.749 -8.535 -5.410 1.00 95.62 176 GLY A C 1
ATOM 1339 O O . GLY A 1 176 ? 7.044 -8.279 -6.576 1.00 95.62 176 GLY A O 1
ATOM 1340 N N . MET A 1 177 ? 7.629 -8.377 -4.417 1.00 95.00 177 MET A N 1
ATOM 1341 C CA . MET A 1 177 ? 9.026 -7.976 -4.641 1.00 95.00 177 MET A CA 1
ATOM 1342 C C . MET A 1 177 ? 9.802 -9.024 -5.448 1.00 95.00 177 MET A C 1
ATOM 1344 O O . MET A 1 177 ? 10.562 -8.663 -6.344 1.00 95.00 177 MET A O 1
ATOM 1348 N N . ILE A 1 178 ? 9.603 -10.315 -5.164 1.00 96.06 178 ILE A N 1
ATOM 1349 C CA . ILE A 1 178 ? 10.212 -11.404 -5.943 1.00 96.06 178 ILE A CA 1
ATOM 1350 C C . ILE A 1 178 ? 9.687 -11.377 -7.381 1.00 96.06 178 ILE A C 1
ATOM 1352 O O . ILE A 1 178 ? 10.485 -11.462 -8.312 1.00 96.06 178 ILE A O 1
ATOM 1356 N N . ALA A 1 179 ? 8.379 -11.173 -7.568 1.00 95.06 179 ALA A N 1
ATOM 1357 C CA . ALA A 1 179 ? 7.783 -11.008 -8.890 1.00 95.06 179 ALA A CA 1
ATOM 1358 C C . ALA A 1 179 ? 8.458 -9.861 -9.653 1.00 95.06 179 ALA A C 1
ATOM 1360 O O . ALA A 1 179 ? 8.934 -10.069 -10.764 1.00 95.06 179 ALA A O 1
ATOM 1361 N N . PHE A 1 180 ? 8.587 -8.680 -9.038 1.00 91.81 180 PHE A N 1
ATOM 1362 C CA . PHE A 1 180 ? 9.271 -7.527 -9.634 1.00 91.81 180 PHE A CA 1
ATOM 1363 C C . PHE A 1 180 ? 10.702 -7.847 -10.094 1.00 91.81 180 PHE A C 1
ATOM 1365 O O . PHE A 1 180 ? 11.106 -7.430 -11.179 1.00 91.81 180 PHE A O 1
ATOM 1372 N N . LEU A 1 181 ? 11.464 -8.598 -9.293 1.00 91.75 181 LEU A N 1
ATOM 1373 C CA . LEU A 1 181 ? 12.829 -9.001 -9.640 1.00 91.75 181 LEU A CA 1
ATOM 1374 C C . LEU A 1 181 ? 12.868 -10.029 -10.779 1.00 91.75 181 LEU A C 1
ATOM 1376 O O . LEU A 1 181 ? 13.720 -9.916 -11.658 1.00 91.75 181 LEU A O 1
ATOM 1380 N N . ALA A 1 182 ? 11.950 -10.999 -10.776 1.00 90.44 182 ALA A N 1
ATOM 1381 C CA . ALA A 1 182 ? 11.832 -12.032 -11.806 1.00 90.44 182 ALA A CA 1
ATOM 1382 C C . ALA A 1 182 ? 11.277 -11.492 -13.137 1.00 90.44 182 ALA A C 1
ATOM 1384 O O . ALA A 1 182 ? 11.580 -12.024 -14.200 1.00 90.44 182 ALA A O 1
ATOM 1385 N N . GLY A 1 183 ? 10.483 -10.421 -13.079 1.00 82.81 183 GLY A N 1
ATOM 1386 C CA . GLY A 1 183 ? 9.857 -9.760 -14.224 1.00 82.81 183 GLY A CA 1
ATOM 1387 C C . GLY A 1 183 ? 10.770 -8.831 -15.025 1.00 82.81 183 GLY A C 1
ATOM 1388 O O . GLY A 1 183 ? 10.257 -8.104 -15.881 1.00 82.81 183 GLY A O 1
ATOM 1389 N N . LYS A 1 184 ? 12.076 -8.802 -14.719 1.00 71.94 184 LYS A N 1
ATOM 1390 C CA . LYS A 1 184 ? 13.079 -8.084 -15.514 1.00 71.94 184 LYS A CA 1
ATOM 1391 C C . LYS A 1 184 ? 13.184 -8.626 -16.933 1.00 71.94 184 LYS A C 1
ATOM 1393 O O . LYS A 1 184 ? 13.062 -9.857 -17.114 1.00 71.94 184 LYS A O 1
#

Foldseek 3Di:
DLVVQVVQDPVLNVLVVVLVVLVVCLVPPLQQVALSSQLSVLLNQLSVLQSVCVRPDVDDDPLSVLLSLLSSLLSSLLVLLVCLLCLVVCVVVNRDHCCVPVNLLSSLVSSLVSLVVSLVSLVPCVVVVVFDPQLPVLSVVLSVLSNVLSVQCNVPSHNVSSVVSSVSSVVSVVSNVVSSVRRD

Nearest PDB structures (foldseek):
  7bpu-assembly2_B  TM=9.103E-01  e=2.058E-08  Methanocaldococcus jannaschii DSM 2661
  8djm-assembly1_B  TM=6.396E-01  e=1.949E-02  Cricetulus griseus
  6umm-assembly1_G  TM=3.240E-01  e=3.863E+00  Mycolicibacterium smegmatis MC2 155
  8j7v-assembly1_B  TM=2.617E-01  e=2.102E+00  Homo sapiens